Protein AF-A0ABD1F1E8-F1 (afdb_monomer_lite)

Secondary structure (DSSP, 8-state):
--GGGGGGS-TT-------------PPPP------SS--TTTGGG-------TT---------HHHHHHHHHHH-HHHHHHH-SSPP-HHHHHHHHHHTT--HHHHHHS-HHHHHHHHHHHHHHHHTPPPTT--PPPPHHHHHSPPGGGT-TTTTSPPPP-----TTS--HHHHHHTT------HIIIIIIHHHHHHHHTTTT----------TTTTTGGG--

Organism: Hypothenemus hampei (NCBI:txid57062)

Sequence (223 aa):
MSLEERLKFGPYLTIYNKDYIPKKIKSQVKYTIEQEFKDPLDESSKTFLEIDKNALIKPPIEMCDNYLEKTKIAKPKIGEMYFKEPVDHIIIKGEQLLNGKSTYQVDYCNIEADIRRKLLESEKKIYRLPDGWEIPLTTQKYDYRPPLVFSEHAMDKPSPIKCPDNLQQNEKMNEILQVKTGNSEYNHVIGKLGEFIVNEKMHGNIVRPDCGCWQHRKLNNET

Structure (mmCIF, N/CA/C/O backbone):
data_AF-A0ABD1F1E8-F1
#
_entry.id   AF-A0ABD1F1E8-F1
#
loop_
_atom_site.group_PDB
_atom_site.id
_atom_site.type_symbol
_atom_site.label_atom_id
_atom_site.label_alt_id
_atom_site.label_comp_id
_atom_site.label_asym_id
_atom_site.label_entity_id
_atom_site.label_seq_id
_atom_site.pdbx_PDB_ins_code
_atom_site.Cartn_x
_atom_site.Cartn_y
_atom_site.Cartn_z
_atom_site.occupancy
_atom_site.B_iso_or_equiv
_atom_site.auth_seq_id
_atom_site.auth_comp_id
_atom_site.auth_asym_id
_atom_site.auth_atom_id
_atom_site.pdbx_PDB_model_num
ATOM 1 N N . MET A 1 1 ? 30.009 18.405 -15.728 1.00 49.69 1 MET A N 1
ATOM 2 C CA . MET A 1 1 ? 30.899 17.743 -16.698 1.00 49.69 1 MET A CA 1
ATOM 3 C C . MET A 1 1 ? 31.209 18.713 -17.810 1.00 49.69 1 MET A C 1
ATOM 5 O O . MET A 1 1 ? 30.294 19.118 -18.529 1.00 49.69 1 MET A O 1
ATOM 9 N N . SER A 1 2 ? 32.463 19.135 -17.873 1.00 49.66 2 SER A N 1
ATOM 10 C CA . SER A 1 2 ? 32.991 20.013 -18.914 1.00 49.66 2 SER A CA 1
ATOM 11 C C . SER A 1 2 ? 33.044 19.271 -20.258 1.00 49.66 2 SER A C 1
ATOM 13 O O . SER A 1 2 ? 33.007 18.041 -20.313 1.00 49.66 2 SER A O 1
ATOM 15 N N . LEU A 1 3 ? 33.086 20.017 -21.367 1.00 55.53 3 LEU A N 1
ATOM 16 C CA . LEU A 1 3 ? 33.138 19.461 -22.731 1.00 55.53 3 LEU A CA 1
ATOM 17 C C . LEU A 1 3 ? 34.344 18.529 -22.955 1.00 55.53 3 LEU A C 1
ATOM 19 O O . LEU A 1 3 ? 34.264 17.597 -23.750 1.00 55.53 3 LEU A O 1
ATOM 23 N N . GLU A 1 4 ? 35.422 18.742 -22.205 1.00 60.38 4 GLU A N 1
ATOM 24 C CA . GLU A 1 4 ? 36.691 18.019 -22.318 1.00 60.38 4 GLU A CA 1
ATOM 25 C C . GLU A 1 4 ? 36.624 16.586 -21.766 1.00 60.38 4 GLU A C 1
ATOM 27 O O . GLU A 1 4 ? 37.297 15.689 -22.273 1.00 60.38 4 GLU A O 1
ATOM 32 N N . GLU A 1 5 ? 35.757 16.319 -20.785 1.00 58.16 5 GLU A N 1
ATOM 33 C CA . GLU A 1 5 ? 35.604 14.982 -20.187 1.00 58.16 5 GLU A CA 1
ATOM 34 C C . GLU A 1 5 ? 34.878 13.997 -21.119 1.00 58.16 5 GLU A C 1
ATOM 36 O O . GLU A 1 5 ? 35.030 12.781 -20.990 1.00 58.16 5 GLU A O 1
ATOM 41 N N . ARG A 1 6 ? 34.121 14.504 -22.101 1.00 53.44 6 ARG A N 1
ATOM 42 C CA . ARG A 1 6 ? 33.315 13.686 -23.025 1.00 53.44 6 ARG A CA 1
ATOM 43 C C . ARG A 1 6 ? 34.128 13.047 -24.154 1.00 53.44 6 ARG A C 1
ATOM 45 O O . ARG A 1 6 ? 33.676 12.064 -24.728 1.00 53.44 6 ARG A O 1
ATOM 52 N N . LEU A 1 7 ? 35.323 13.560 -24.450 1.00 54.12 7 LEU A N 1
ATOM 53 C CA . LEU A 1 7 ? 36.180 13.084 -25.546 1.00 54.12 7 LEU A CA 1
ATOM 54 C C . LEU A 1 7 ? 36.990 11.819 -25.206 1.00 54.12 7 LEU A C 1
ATOM 56 O O . LEU A 1 7 ? 37.563 11.204 -26.101 1.00 54.12 7 LEU A O 1
ATOM 60 N N . LYS A 1 8 ? 37.035 11.399 -23.933 1.00 57.91 8 LYS A N 1
ATOM 61 C CA . LYS A 1 8 ? 37.795 10.209 -23.499 1.00 57.91 8 LYS A CA 1
ATOM 62 C C . LYS A 1 8 ? 37.054 8.878 -23.680 1.00 57.91 8 LYS A C 1
ATOM 64 O O . LYS A 1 8 ? 37.683 7.827 -23.596 1.00 57.91 8 LYS A O 1
ATOM 69 N N . PHE A 1 9 ? 35.751 8.894 -23.957 1.00 51.28 9 PHE A N 1
ATOM 70 C CA . PHE A 1 9 ? 34.962 7.686 -24.207 1.00 51.28 9 PHE A CA 1
ATOM 71 C C . PHE A 1 9 ? 34.760 7.480 -25.714 1.00 51.28 9 PHE A C 1
ATOM 73 O O . PHE A 1 9 ? 33.844 8.053 -26.278 1.00 51.28 9 PHE A O 1
ATOM 80 N N . GLY A 1 10 ? 35.624 6.662 -26.330 1.00 48.31 10 GLY A N 1
ATOM 81 C CA . GLY A 1 10 ? 35.439 5.929 -27.598 1.00 48.31 10 GLY A CA 1
ATOM 82 C C . GLY A 1 10 ? 34.846 6.670 -28.822 1.00 48.31 10 GLY A C 1
ATOM 83 O O . GLY A 1 10 ? 33.684 7.063 -28.788 1.00 48.31 10 GLY A O 1
ATOM 84 N N . PRO A 1 11 ? 35.530 6.717 -29.986 1.00 56.31 11 PRO A N 1
ATOM 85 C CA . PRO A 1 11 ? 35.060 7.428 -31.192 1.00 56.31 11 PRO A CA 1
ATOM 86 C C . PRO A 1 11 ? 33.767 6.881 -31.842 1.00 56.31 11 PRO A C 1
ATOM 88 O O . PRO A 1 11 ? 33.331 7.406 -32.861 1.00 56.31 11 PRO A O 1
ATOM 91 N N . TYR A 1 12 ? 33.138 5.852 -31.264 1.00 51.69 12 TYR A N 1
ATOM 92 C CA . TYR A 1 12 ? 31.951 5.181 -31.809 1.00 51.69 12 TYR A CA 1
ATOM 93 C C . TYR A 1 12 ? 30.746 5.174 -30.860 1.00 51.69 12 TYR A C 1
ATOM 95 O O . TYR A 1 12 ? 29.717 4.584 -31.187 1.00 51.69 12 TYR A O 1
ATOM 103 N N . LEU A 1 13 ? 30.839 5.801 -29.681 1.00 47.53 13 LEU A N 1
ATOM 104 C CA . LEU A 1 13 ? 29.706 5.859 -28.761 1.00 47.53 13 LEU A CA 1
ATOM 105 C C . LEU A 1 13 ? 28.838 7.079 -29.099 1.00 47.53 13 LEU A C 1
ATOM 107 O O . LEU A 1 13 ? 29.093 8.192 -28.644 1.00 47.53 13 LEU A O 1
ATOM 111 N N . THR A 1 14 ? 27.793 6.886 -29.904 1.00 57.75 14 THR A N 1
ATOM 112 C CA . THR A 1 14 ? 26.755 7.907 -30.098 1.00 57.75 14 THR A CA 1
ATOM 113 C C . THR A 1 14 ? 25.993 8.089 -28.786 1.00 57.75 14 THR A C 1
ATOM 115 O O . THR A 1 14 ? 25.042 7.364 -28.488 1.00 57.75 14 THR A O 1
ATOM 118 N N . ILE A 1 15 ? 26.431 9.038 -27.961 1.00 52.25 15 ILE A N 1
ATOM 119 C CA . ILE A 1 15 ? 25.710 9.440 -26.756 1.00 52.25 15 ILE A CA 1
ATOM 120 C C . ILE A 1 15 ? 24.564 10.339 -27.213 1.00 52.25 15 ILE A C 1
ATOM 122 O O . ILE A 1 15 ? 24.737 11.540 -27.407 1.00 52.25 15 ILE A O 1
ATOM 126 N N . TYR A 1 16 ? 23.384 9.756 -27.406 1.00 55.84 16 TYR A N 1
ATOM 127 C CA . TYR A 1 16 ? 22.169 10.549 -27.524 1.00 55.84 16 TYR A CA 1
ATOM 128 C C . TYR A 1 16 ? 21.960 11.268 -26.190 1.00 55.84 16 TYR A C 1
ATOM 130 O O . TYR A 1 16 ? 21.821 10.622 -25.144 1.00 55.84 16 TYR A O 1
ATOM 138 N N . ASN A 1 17 ? 21.940 12.603 -26.207 1.00 59.81 17 ASN A N 1
ATOM 139 C CA . ASN A 1 17 ? 21.361 13.339 -25.094 1.00 59.81 17 ASN A CA 1
ATOM 140 C C . ASN A 1 17 ? 19.954 12.771 -24.888 1.00 59.81 17 ASN A C 1
ATOM 142 O O . ASN A 1 17 ? 19.218 12.539 -25.849 1.00 59.81 17 ASN A O 1
ATOM 146 N N . LYS A 1 18 ? 19.588 12.471 -23.640 1.00 54.84 18 LYS A N 1
ATOM 147 C CA . LYS A 1 18 ? 18.214 12.089 -23.310 1.00 54.84 18 LYS A CA 1
ATOM 148 C C . LYS A 1 18 ? 17.339 13.339 -23.452 1.00 54.84 18 LYS A C 1
ATOM 150 O O . LYS A 1 18 ? 16.895 13.897 -22.459 1.00 54.84 18 LYS A O 1
ATOM 155 N N . ASP A 1 19 ? 17.096 13.767 -24.688 1.00 55.97 19 ASP A N 1
ATOM 156 C CA . ASP A 1 19 ? 16.211 14.883 -25.047 1.00 55.97 19 ASP A CA 1
ATOM 157 C C . ASP A 1 19 ? 14.742 14.537 -24.754 1.00 55.97 19 ASP A C 1
ATOM 159 O O . ASP A 1 19 ? 13.839 15.370 -24.834 1.00 55.97 19 ASP A O 1
ATOM 163 N N . TYR A 1 20 ? 14.489 13.281 -24.381 1.00 57.78 20 TYR A N 1
ATOM 164 C CA . TYR A 1 20 ? 13.194 12.816 -23.939 1.00 57.78 20 TYR A CA 1
ATOM 165 C C . TYR A 1 20 ? 12.892 13.299 -22.516 1.00 57.78 20 TYR A C 1
ATOM 167 O O . TYR A 1 20 ? 13.201 12.643 -21.520 1.00 57.78 20 TYR A O 1
ATOM 175 N N . ILE A 1 21 ? 12.227 14.447 -22.432 1.00 69.12 21 ILE A N 1
ATOM 176 C CA . ILE A 1 21 ? 11.516 14.873 -21.229 1.00 69.12 21 ILE A CA 1
ATOM 177 C C . ILE A 1 21 ? 10.235 14.028 -21.155 1.00 69.12 21 ILE A C 1
ATOM 179 O O . ILE A 1 21 ? 9.381 14.165 -22.038 1.00 69.12 21 ILE A O 1
ATOM 183 N N . PRO A 1 22 ? 10.058 13.157 -20.143 1.00 64.94 22 PRO A N 1
ATOM 184 C CA . PRO A 1 22 ? 8.843 12.367 -20.014 1.00 64.94 22 PRO A CA 1
ATOM 185 C C . PRO A 1 22 ? 7.648 13.312 -19.869 1.00 64.94 22 PRO A C 1
ATOM 187 O O . PRO A 1 22 ? 7.478 14.003 -18.860 1.00 64.94 22 PRO A O 1
ATOM 190 N N . LYS A 1 23 ? 6.818 13.369 -20.912 1.00 69.56 23 LYS A N 1
ATOM 191 C CA . LYS A 1 23 ? 5.600 14.174 -20.914 1.00 69.56 23 LYS A CA 1
ATOM 192 C C . LYS A 1 23 ? 4.637 13.546 -19.912 1.00 69.56 23 LYS A C 1
ATOM 194 O O . LYS A 1 23 ? 4.157 12.436 -20.127 1.00 69.56 23 LYS A O 1
ATOM 199 N N . LYS A 1 24 ? 4.348 14.251 -18.815 1.00 66.62 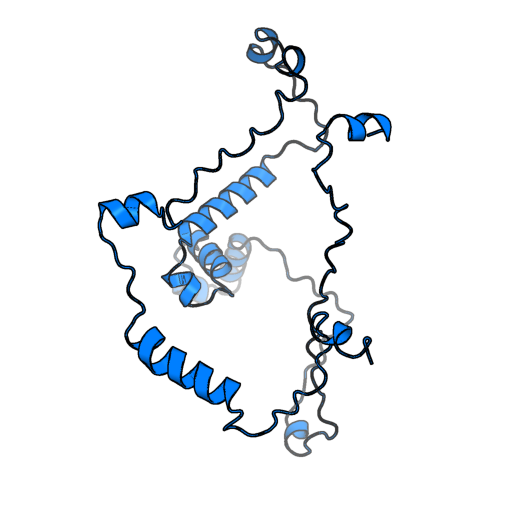24 LYS A N 1
ATOM 200 C CA . LYS A 1 24 ? 3.277 13.861 -17.891 1.00 66.62 24 LYS A CA 1
ATOM 201 C C . LYS A 1 24 ? 1.963 13.871 -18.671 1.00 66.62 24 LYS A C 1
ATOM 203 O O . LYS A 1 24 ? 1.443 14.938 -18.996 1.00 66.62 24 LYS A O 1
ATOM 208 N N . ILE A 1 25 ? 1.455 12.689 -19.003 1.00 67.44 25 ILE A N 1
ATOM 209 C CA . ILE A 1 25 ? 0.123 12.536 -19.579 1.00 67.44 25 ILE A CA 1
ATOM 210 C C . ILE A 1 25 ? -0.847 12.922 -18.462 1.00 67.44 25 ILE A C 1
ATOM 212 O O . ILE A 1 25 ? -0.914 12.248 -17.436 1.00 67.44 25 ILE A O 1
ATOM 216 N N . LYS A 1 26 ? -1.538 14.056 -18.611 1.00 70.12 26 LYS A N 1
ATOM 217 C CA . LYS A 1 26 ? -2.633 14.410 -17.702 1.00 70.12 26 LYS A CA 1
ATOM 218 C C . LYS A 1 26 ? -3.691 13.319 -17.854 1.00 70.12 26 LYS A C 1
ATOM 220 O O . LYS A 1 26 ? -4.049 13.001 -18.989 1.00 70.12 26 LYS A O 1
ATOM 225 N N . SER A 1 27 ? -4.155 12.726 -16.752 1.00 62.97 27 SER A N 1
ATOM 226 C CA . SER A 1 27 ? -5.267 11.775 -16.831 1.00 62.97 27 SER A CA 1
ATOM 227 C C . SER A 1 27 ? -6.424 12.462 -17.543 1.00 62.97 27 SER A C 1
ATOM 229 O O . SER A 1 27 ? -6.713 13.623 -17.240 1.00 62.97 27 SER A O 1
ATOM 231 N N . GLN A 1 28 ? -7.060 11.773 -18.488 1.00 65.88 28 GLN A N 1
ATOM 232 C CA . GLN A 1 28 ? -8.257 12.297 -19.130 1.00 65.88 28 GLN A CA 1
ATOM 233 C C . GLN A 1 28 ? -9.247 12.687 -18.031 1.00 65.88 28 GLN A C 1
ATOM 235 O O . GLN A 1 28 ? -9.588 11.872 -17.170 1.00 65.88 28 GLN A O 1
ATOM 240 N N . VAL A 1 29 ? -9.636 13.961 -18.014 1.00 63.16 29 VAL A N 1
ATOM 241 C CA . VAL A 1 29 ? -10.727 14.421 -17.162 1.00 63.16 29 VAL A CA 1
ATOM 242 C C . VAL A 1 29 ? -11.944 13.631 -17.624 1.00 63.16 29 VAL A C 1
ATOM 244 O O . VAL A 1 29 ? -12.246 13.621 -18.816 1.00 63.16 29 VAL A O 1
ATOM 247 N N . LYS A 1 30 ? -12.589 12.893 -16.716 1.00 64.00 30 LYS A N 1
ATOM 248 C CA . LYS A 1 30 ? -13.851 12.226 -17.035 1.00 64.00 30 LYS A CA 1
ATOM 249 C C . LYS A 1 30 ? -14.847 13.327 -17.379 1.00 64.00 30 LYS A C 1
ATOM 251 O O . LYS A 1 30 ? -15.299 14.038 -16.488 1.00 64.00 30 LYS A O 1
ATOM 256 N N . TYR A 1 31 ? -15.133 13.501 -18.662 1.00 60.53 31 TYR A N 1
ATOM 257 C CA . TYR A 1 31 ? -16.209 14.372 -19.101 1.00 60.53 31 TYR A CA 1
ATOM 258 C C . TYR A 1 31 ? -17.519 13.654 -18.782 1.00 60.53 31 TYR A C 1
ATOM 260 O O . TYR A 1 31 ? -17.919 12.731 -19.487 1.00 60.53 31 TYR A O 1
ATOM 268 N N . THR A 1 32 ? -18.157 14.026 -17.678 1.00 64.31 32 THR A N 1
ATOM 269 C CA . THR A 1 32 ? -19.583 13.765 -17.486 1.00 64.31 32 THR A CA 1
ATOM 270 C C . THR A 1 32 ? -20.327 14.654 -18.469 1.00 64.31 32 THR A C 1
ATOM 272 O O . THR A 1 32 ? -20.325 15.873 -18.322 1.00 64.31 32 THR A O 1
ATOM 275 N N . ILE A 1 33 ? -20.894 14.050 -19.511 1.00 68.25 33 ILE A N 1
ATOM 276 C CA . ILE A 1 33 ? -21.827 14.737 -20.402 1.00 68.25 33 ILE A CA 1
ATOM 277 C C . ILE A 1 33 ? -23.101 14.941 -19.585 1.00 68.25 33 ILE A C 1
ATOM 279 O O . ILE A 1 33 ? -23.767 13.970 -19.228 1.00 68.25 33 ILE A O 1
ATOM 283 N N . GLU A 1 34 ? -23.391 16.187 -19.228 1.00 70.62 34 GLU A N 1
ATOM 284 C CA . GLU A 1 34 ? -24.687 16.542 -18.658 1.00 70.62 34 GLU A CA 1
ATOM 285 C C . GLU A 1 34 ? -25.735 16.466 -19.773 1.00 70.62 34 GLU A C 1
ATOM 287 O O . GLU A 1 34 ? -25.497 16.900 -20.900 1.00 70.62 34 GLU A O 1
ATOM 292 N N . GLN A 1 35 ? -26.876 15.848 -19.482 1.00 75.31 35 GLN A N 1
ATOM 293 C CA . GLN A 1 35 ? -27.968 15.717 -20.438 1.00 75.31 35 GLN A CA 1
ATOM 294 C C . GLN A 1 35 ? -28.549 17.112 -20.725 1.00 75.31 35 GLN A C 1
ATOM 296 O O . GLN A 1 35 ? -28.921 17.818 -19.792 1.00 75.31 35 GLN A O 1
ATOM 301 N N . GLU A 1 36 ? -28.623 17.510 -22.002 1.00 79.38 36 GLU A N 1
ATOM 302 C CA . GLU A 1 36 ? -29.101 18.847 -22.416 1.00 79.38 36 GLU A CA 1
ATOM 303 C C . GLU A 1 36 ? -30.528 19.144 -21.934 1.00 79.38 36 GLU A C 1
ATOM 305 O O . GLU A 1 36 ? -30.887 20.294 -21.683 1.00 79.38 36 GLU A O 1
ATOM 310 N N . PHE A 1 37 ? -31.332 18.090 -21.783 1.00 76.19 37 PHE A N 1
ATOM 311 C CA . PHE A 1 37 ? -32.713 18.171 -21.346 1.00 76.19 37 PHE A CA 1
ATOM 312 C C . PHE A 1 37 ? -32.897 17.372 -20.070 1.00 76.19 37 PHE A C 1
ATOM 314 O O . PHE A 1 37 ? -32.532 16.200 -19.967 1.00 76.19 37 PHE A O 1
ATOM 321 N N . LYS A 1 38 ? -33.504 18.041 -19.106 1.00 72.19 38 LYS A N 1
ATOM 322 C CA . LYS A 1 38 ? -33.928 17.471 -17.844 1.00 72.19 38 LYS A CA 1
ATOM 323 C C . LYS A 1 38 ? -35.161 16.599 -18.070 1.00 72.19 38 LYS A C 1
ATOM 325 O O . LYS A 1 38 ? -36.117 17.052 -18.697 1.00 72.19 38 LYS A O 1
ATOM 330 N N . ASP A 1 39 ? -35.126 15.358 -17.596 1.00 75.94 39 ASP A N 1
ATOM 331 C CA . ASP A 1 39 ? -36.253 14.436 -17.742 1.00 75.94 39 ASP A CA 1
ATOM 332 C C . ASP A 1 39 ? -37.438 14.915 -16.873 1.00 75.94 39 ASP A C 1
ATOM 334 O O . ASP A 1 39 ? -37.323 14.931 -15.641 1.00 75.94 39 ASP A O 1
ATOM 338 N N . PRO A 1 40 ? -38.575 15.317 -17.477 1.00 72.81 40 PRO A N 1
ATOM 339 C CA . PRO A 1 40 ? -39.702 15.893 -16.745 1.00 72.81 40 PRO A CA 1
ATOM 340 C C . PRO A 1 40 ? -40.363 14.909 -15.770 1.00 72.81 40 PRO A C 1
ATOM 342 O O . PRO A 1 40 ? -41.069 15.343 -14.860 1.00 72.81 40 PRO A O 1
ATOM 345 N N . LEU A 1 41 ? -40.149 13.599 -15.932 1.00 73.75 41 LEU A N 1
ATOM 346 C CA . LEU A 1 41 ? -40.671 12.583 -15.016 1.00 73.75 41 LEU A CA 1
ATOM 347 C C . LEU A 1 41 ? -39.748 12.388 -13.807 1.00 73.75 41 LEU A C 1
ATOM 349 O O . LEU A 1 41 ? -40.220 12.334 -12.672 1.00 73.75 41 LEU A O 1
ATOM 353 N N . ASP A 1 42 ? -38.440 12.338 -14.047 1.00 70.19 42 ASP A N 1
ATOM 354 C CA . ASP A 1 42 ? -37.423 12.000 -13.045 1.00 70.19 42 ASP A CA 1
ATOM 355 C C . ASP A 1 42 ? -37.114 13.176 -12.094 1.00 70.19 42 ASP A C 1
ATOM 357 O O . ASP A 1 42 ? -36.840 12.988 -10.905 1.00 70.19 42 ASP A O 1
ATOM 361 N N . GLU A 1 43 ? -37.212 14.420 -12.577 1.00 65.25 43 GLU A N 1
ATOM 362 C CA . GLU A 1 43 ? -36.931 15.611 -11.764 1.00 65.25 43 GLU A CA 1
ATOM 363 C C . GLU A 1 43 ? -37.948 15.848 -10.647 1.00 65.25 43 GLU A C 1
ATOM 365 O O . GLU A 1 43 ? -37.567 16.282 -9.560 1.00 65.25 43 GLU A O 1
ATOM 370 N N . SER A 1 44 ? -39.225 15.527 -10.875 1.00 67.25 44 SER A N 1
ATOM 371 C CA . SER A 1 44 ? -40.282 15.749 -9.875 1.00 67.25 44 SER A CA 1
ATOM 372 C C . SER A 1 44 ? -40.094 14.905 -8.606 1.00 67.25 44 SER A C 1
ATOM 374 O O . SER A 1 44 ? -40.529 15.302 -7.525 1.00 67.25 44 SER A O 1
ATOM 376 N N . SER A 1 45 ? -39.393 13.772 -8.721 1.00 68.38 45 SER A N 1
ATOM 377 C CA . SER A 1 45 ? -39.049 12.883 -7.607 1.00 68.38 45 SER A CA 1
ATOM 378 C C . SER A 1 45 ? -37.689 13.162 -6.963 1.00 68.38 45 SER A C 1
ATOM 380 O O . SER A 1 45 ? -37.389 12.611 -5.902 1.00 68.38 45 SER A O 1
ATOM 382 N N . LYS A 1 46 ? -36.847 14.005 -7.569 1.00 66.56 46 LYS A N 1
ATOM 383 C CA . LYS A 1 46 ? -35.479 14.267 -7.104 1.00 66.56 46 LYS A CA 1
ATOM 384 C C . LYS A 1 46 ? -35.418 15.511 -6.225 1.00 66.56 46 LYS A C 1
ATOM 386 O O . LYS A 1 46 ? -34.885 16.548 -6.606 1.00 66.56 46 LYS A O 1
ATOM 391 N N . THR A 1 47 ? -35.913 15.402 -4.997 1.00 73.31 47 THR A N 1
ATOM 392 C CA . THR A 1 47 ? -35.591 16.380 -3.951 1.00 73.31 47 THR A CA 1
ATOM 393 C C . THR A 1 47 ? -34.205 16.075 -3.391 1.00 73.31 47 THR A C 1
ATOM 395 O O . THR A 1 47 ? -34.051 15.201 -2.536 1.00 73.31 47 THR A O 1
ATOM 398 N N . PHE A 1 48 ? -33.179 16.768 -3.882 1.00 69.19 48 PHE A N 1
ATOM 399 C CA . PHE A 1 48 ? -31.851 16.702 -3.278 1.00 69.19 48 PHE A CA 1
ATOM 400 C C . PHE A 1 48 ? -31.801 17.605 -2.046 1.00 69.19 48 PHE A C 1
ATOM 402 O O . PHE A 1 48 ? -32.227 18.756 -2.091 1.00 69.19 48 PHE A O 1
ATOM 409 N N . LEU A 1 49 ? -31.260 17.090 -0.943 1.00 72.94 49 LEU A N 1
ATOM 410 C CA . LEU A 1 49 ? -30.880 17.931 0.186 1.00 72.94 49 LEU A CA 1
ATOM 411 C C . LEU A 1 49 ? -29.679 18.777 -0.251 1.00 72.94 49 LEU A C 1
ATOM 413 O O . LEU A 1 49 ? -28.620 18.232 -0.571 1.00 72.94 49 LEU A O 1
ATOM 417 N N . GLU A 1 50 ? -29.842 20.097 -0.290 1.00 68.06 50 GLU A N 1
ATOM 418 C CA . GLU A 1 50 ? -28.737 21.018 -0.540 1.00 68.06 50 GLU A CA 1
ATOM 419 C C . GLU A 1 50 ? -27.799 20.994 0.670 1.00 68.06 50 GLU A C 1
ATOM 421 O O . GLU A 1 50 ? -28.080 21.564 1.722 1.00 68.06 50 GLU A O 1
ATOM 426 N N . ILE A 1 51 ? -26.688 20.269 0.544 1.00 64.94 51 ILE A N 1
ATOM 427 C CA . ILE A 1 51 ? -25.629 20.300 1.551 1.00 64.94 51 ILE A CA 1
ATOM 428 C C . ILE A 1 51 ? -24.934 21.653 1.414 1.00 64.94 51 ILE A C 1
ATOM 430 O O . ILE A 1 51 ? -24.436 21.987 0.335 1.00 64.94 51 ILE A O 1
ATOM 434 N N . ASP A 1 52 ? -24.893 22.416 2.504 1.00 72.06 52 ASP A N 1
ATOM 435 C CA . ASP A 1 52 ? -24.221 23.711 2.567 1.00 72.06 52 ASP A CA 1
ATOM 436 C C . ASP A 1 52 ? -22.759 23.570 2.118 1.00 72.06 52 ASP A C 1
ATOM 438 O O . ASP A 1 52 ? -21.900 23.081 2.853 1.00 72.06 52 ASP A O 1
ATOM 442 N N . LYS A 1 53 ? -22.450 24.007 0.891 1.00 64.38 53 LYS A N 1
ATOM 443 C CA . LYS A 1 53 ? -21.104 23.890 0.290 1.00 64.38 53 LYS A CA 1
ATOM 444 C C . LYS A 1 53 ? -20.039 24.661 1.080 1.00 64.38 53 LYS A C 1
ATOM 446 O O . LYS A 1 53 ? -18.850 24.382 0.952 1.00 64.38 53 LYS A O 1
ATOM 451 N N . ASN A 1 54 ? -20.480 25.620 1.893 1.00 64.38 54 ASN A N 1
ATOM 452 C CA . ASN A 1 54 ? -19.640 26.465 2.737 1.00 64.38 54 ASN A CA 1
ATOM 453 C C . ASN A 1 54 ? -19.414 25.877 4.136 1.00 64.38 54 ASN A C 1
ATOM 455 O O . ASN A 1 54 ? -18.507 26.319 4.845 1.00 64.38 54 ASN A O 1
ATOM 459 N N . ALA A 1 55 ? -20.205 24.882 4.547 1.00 66.50 55 ALA A N 1
ATOM 460 C CA . ALA A 1 55 ? -19.945 24.156 5.774 1.00 66.50 55 ALA A CA 1
ATOM 461 C C . ALA A 1 55 ? -18.758 23.227 5.514 1.00 66.50 55 ALA A C 1
ATOM 463 O O . ALA A 1 55 ? -18.882 22.165 4.907 1.00 66.50 55 ALA A O 1
ATOM 464 N N . LEU A 1 56 ? -17.576 23.638 5.972 1.00 63.53 56 LEU A N 1
ATOM 465 C CA . LEU A 1 56 ? -16.396 22.785 6.006 1.00 63.53 56 LEU A CA 1
ATOM 466 C C . LEU A 1 56 ? -16.623 21.711 7.084 1.00 63.53 56 LEU A C 1
ATOM 468 O O . LEU A 1 56 ? -16.083 21.786 8.188 1.00 63.53 56 LEU A O 1
ATOM 472 N N . ILE A 1 57 ? -17.486 20.737 6.791 1.00 65.25 57 ILE A N 1
ATOM 473 C CA . ILE A 1 57 ? -17.755 19.594 7.657 1.00 65.25 57 ILE A CA 1
ATOM 474 C C . ILE A 1 57 ? -16.495 18.738 7.608 1.00 65.25 57 ILE A C 1
ATOM 476 O O . ILE A 1 57 ? -16.317 17.883 6.742 1.00 65.25 57 ILE A O 1
ATOM 480 N N . LYS A 1 58 ? -15.561 19.024 8.514 1.00 62.22 58 LYS A N 1
ATOM 481 C CA . LYS A 1 58 ? -14.413 18.153 8.726 1.00 62.22 58 LYS A CA 1
ATOM 482 C C . LYS A 1 58 ? -14.970 16.847 9.288 1.00 62.22 58 LYS A C 1
ATOM 484 O O . LYS A 1 58 ? -15.660 16.904 10.310 1.00 62.22 58 LYS A O 1
ATOM 489 N N . PRO A 1 59 ? -14.713 15.690 8.653 1.00 63.78 59 PRO A N 1
ATOM 490 C CA . PRO A 1 59 ? -15.071 14.430 9.276 1.00 63.78 59 PRO A CA 1
ATOM 491 C C . PRO A 1 59 ? -14.376 14.374 10.643 1.00 63.78 59 PRO A C 1
ATOM 493 O O . PRO A 1 59 ? -13.204 14.762 10.737 1.00 63.78 59 PRO A O 1
ATOM 496 N N . PRO A 1 60 ? -15.076 13.964 11.711 1.00 66.88 60 PRO A N 1
ATOM 497 C CA . PRO A 1 60 ? -14.461 13.848 13.021 1.00 66.88 60 PRO A CA 1
ATOM 498 C C . PRO A 1 60 ? -13.329 12.820 12.927 1.00 66.88 60 PRO A C 1
ATOM 500 O O . PRO A 1 60 ? -13.561 11.643 12.660 1.00 66.88 60 PRO A O 1
ATOM 503 N N . ILE A 1 61 ? -12.088 13.280 13.098 1.00 72.00 61 ILE A N 1
ATOM 504 C CA . ILE A 1 61 ? -10.916 12.406 13.181 1.00 72.00 61 ILE A CA 1
ATOM 505 C C . ILE A 1 61 ? -10.884 11.887 14.617 1.00 72.00 61 ILE A C 1
ATOM 507 O O . ILE A 1 61 ? -10.212 12.443 15.482 1.00 72.00 61 ILE A O 1
ATOM 511 N N . GLU A 1 62 ? -11.690 10.868 14.891 1.00 77.12 62 GLU A N 1
ATOM 512 C CA . GLU A 1 62 ? -11.713 10.190 16.182 1.00 77.12 62 GLU A CA 1
ATOM 513 C C . GLU A 1 62 ? -11.051 8.817 16.073 1.00 77.12 62 GLU A C 1
ATOM 515 O O . GLU A 1 62 ? -11.150 8.131 15.054 1.00 77.12 62 GLU A O 1
ATOM 520 N N . MET A 1 63 ? -10.364 8.412 17.141 1.00 78.06 63 MET A N 1
ATOM 521 C CA . MET A 1 63 ? -9.866 7.044 17.267 1.00 78.06 63 MET A CA 1
ATOM 522 C C . MET A 1 63 ? -11.054 6.081 17.374 1.00 78.06 63 MET A C 1
ATOM 524 O O . MET A 1 63 ? -12.031 6.374 18.065 1.00 78.06 63 MET A O 1
ATOM 528 N N . CYS A 1 64 ? -10.952 4.933 16.699 1.00 81.00 64 CYS A N 1
ATOM 529 C CA . CYS A 1 64 ? -12.032 3.947 16.586 1.00 81.00 64 CYS A CA 1
ATOM 530 C C . CYS A 1 64 ? -12.585 3.513 17.954 1.00 81.00 64 CYS A C 1
ATOM 532 O O . CYS A 1 64 ? -13.799 3.443 18.131 1.00 81.00 64 CYS A O 1
ATOM 534 N N . ASP A 1 65 ? -11.706 3.284 18.930 1.00 86.75 65 ASP A N 1
ATOM 535 C CA . ASP A 1 65 ? -12.098 2.810 20.263 1.00 86.75 65 ASP A CA 1
ATOM 536 C C . ASP A 1 65 ? -12.890 3.860 21.034 1.00 86.75 65 ASP A C 1
ATOM 538 O O . ASP A 1 65 ? -13.964 3.577 21.559 1.00 86.75 65 ASP A O 1
ATOM 542 N N . ASN A 1 66 ? -12.420 5.107 21.002 1.00 88.62 66 ASN A N 1
ATOM 543 C CA . ASN A 1 66 ? -13.095 6.227 21.652 1.00 88.62 66 ASN A CA 1
ATOM 544 C C . ASN A 1 66 ? -14.497 6.438 21.069 1.00 88.62 66 ASN A C 1
ATOM 546 O O . ASN A 1 66 ? -15.445 6.742 21.795 1.00 88.62 66 ASN A O 1
ATOM 550 N N . TYR A 1 67 ? -14.640 6.277 19.752 1.00 87.25 67 TYR A N 1
ATOM 551 C CA . TYR A 1 67 ? -15.941 6.343 19.101 1.00 87.25 67 TYR A CA 1
ATOM 552 C C . TYR A 1 67 ? -16.847 5.197 19.564 1.00 87.25 67 TYR A C 1
ATOM 554 O O . TYR A 1 67 ? -18.004 5.419 19.923 1.00 87.25 67 TYR A O 1
ATOM 562 N N . LEU A 1 68 ? -16.318 3.976 19.627 1.00 88.62 68 LEU A N 1
ATOM 563 C CA . LEU A 1 68 ? -17.072 2.806 20.058 1.00 88.62 68 LEU A CA 1
ATOM 564 C C . LEU A 1 68 ? -17.556 2.936 21.508 1.00 88.62 68 LEU A C 1
ATOM 566 O O . LEU A 1 68 ? -18.726 2.670 21.785 1.00 88.62 68 LEU A O 1
ATOM 570 N N . GLU A 1 69 ? -16.724 3.430 22.419 1.00 90.31 69 GLU A N 1
ATOM 571 C CA . GLU A 1 69 ? -17.127 3.719 23.799 1.00 90.31 69 GLU A CA 1
ATOM 572 C C . GLU A 1 69 ? -18.256 4.754 23.867 1.00 90.31 69 GLU A C 1
ATOM 574 O O . GLU A 1 69 ? -19.280 4.512 24.513 1.00 90.31 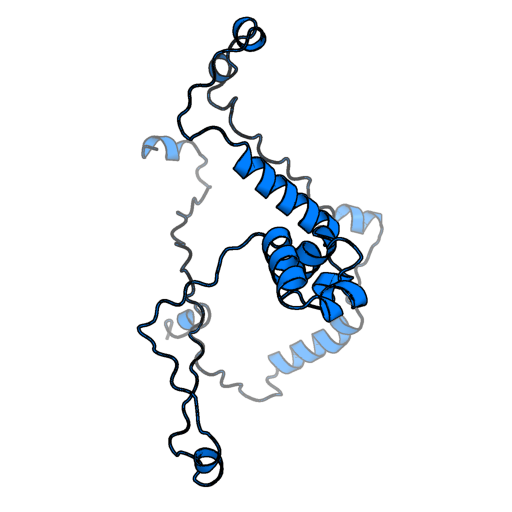69 GLU A O 1
ATOM 579 N N . LYS A 1 70 ? -18.143 5.864 23.125 1.00 91.06 70 LYS A N 1
ATOM 580 C CA . LYS A 1 70 ? -19.223 6.861 23.023 1.00 91.06 70 LYS A CA 1
ATOM 581 C C . LYS A 1 70 ? -20.518 6.243 22.501 1.00 91.06 70 LYS A C 1
ATOM 583 O O . LYS A 1 70 ? -21.593 6.539 23.020 1.00 91.06 70 LYS A O 1
ATOM 588 N N . THR A 1 71 ? -20.440 5.369 21.496 1.00 88.62 71 THR A N 1
ATOM 589 C CA . THR A 1 71 ? -21.633 4.707 20.945 1.00 88.62 71 THR A CA 1
ATOM 590 C C . THR A 1 71 ? -22.263 3.712 21.916 1.00 88.62 71 THR A C 1
ATOM 592 O O . THR A 1 71 ? -23.490 3.657 21.983 1.00 88.62 71 THR A O 1
ATOM 595 N N . LYS A 1 72 ? -21.466 2.989 22.716 1.00 90.88 72 LYS A N 1
ATOM 596 C CA . LYS A 1 72 ? -21.967 2.119 23.794 1.00 90.88 72 LYS A CA 1
ATOM 597 C C . LYS A 1 72 ? -22.758 2.918 24.822 1.00 90.88 72 LYS A C 1
ATOM 599 O O . LYS A 1 72 ? -23.851 2.504 25.197 1.00 90.88 72 LYS A O 1
ATOM 604 N N . ILE A 1 73 ? -22.240 4.081 25.217 1.00 93.00 73 ILE A N 1
ATOM 605 C CA . ILE A 1 73 ? -22.910 4.985 26.160 1.00 93.00 73 ILE A CA 1
ATOM 606 C C . ILE A 1 73 ? -24.202 5.543 25.548 1.00 93.00 73 ILE A C 1
ATOM 608 O O . ILE A 1 73 ? -25.245 5.544 26.196 1.00 93.00 73 ILE A O 1
ATOM 612 N N . ALA A 1 74 ? -24.161 5.977 24.285 1.00 94.50 74 ALA A N 1
ATOM 613 C CA . ALA A 1 74 ? -25.321 6.550 23.605 1.00 94.50 74 ALA A CA 1
ATOM 614 C C . ALA A 1 74 ? -26.423 5.517 23.305 1.00 94.50 74 ALA A C 1
ATOM 616 O O . ALA A 1 74 ? -27.606 5.860 23.283 1.00 94.50 74 ALA A O 1
ATOM 617 N N . LYS A 1 75 ? -26.053 4.260 23.030 1.00 92.81 75 LYS A N 1
ATOM 618 C CA . LYS A 1 75 ? -26.969 3.178 22.637 1.00 92.81 75 LYS A CA 1
ATOM 619 C C . LYS A 1 75 ? -26.615 1.863 23.351 1.00 92.81 75 LYS A C 1
ATOM 621 O O . LYS A 1 75 ? -26.079 0.946 22.719 1.00 92.81 75 LYS A O 1
ATOM 626 N N . PRO A 1 76 ? -26.998 1.709 24.632 1.00 91.88 76 PRO A N 1
ATOM 627 C CA . PRO A 1 76 ? -26.564 0.580 25.460 1.00 91.88 76 PRO A CA 1
ATOM 628 C C . PRO A 1 76 ? -27.041 -0.781 24.937 1.00 91.88 76 PRO A C 1
ATOM 630 O O . PRO A 1 76 ? -26.256 -1.722 24.880 1.00 91.88 76 PRO A O 1
ATOM 633 N N . LYS A 1 77 ? -28.284 -0.878 24.440 1.00 92.75 77 LYS A N 1
ATOM 634 C CA . LYS A 1 77 ? -28.831 -2.136 23.887 1.00 92.75 77 LYS A CA 1
ATOM 635 C C . LYS A 1 77 ? -28.022 -2.670 22.699 1.00 92.75 77 LYS A C 1
ATOM 637 O O . LYS A 1 77 ? -27.807 -3.870 22.579 1.00 92.75 77 LYS A O 1
ATOM 642 N N . ILE A 1 78 ? -27.570 -1.773 21.820 1.00 87.81 78 ILE A N 1
ATOM 643 C CA . ILE A 1 78 ? -26.754 -2.134 20.650 1.00 87.81 78 ILE A CA 1
ATOM 644 C C . ILE A 1 78 ? -25.343 -2.517 21.110 1.00 87.81 78 ILE A C 1
ATOM 646 O O . ILE A 1 78 ? -24.791 -3.502 20.623 1.00 87.81 78 ILE A O 1
ATOM 650 N N . GLY A 1 79 ? -24.809 -1.782 22.092 1.00 87.62 79 GLY A N 1
ATOM 651 C CA . GLY A 1 79 ? -23.573 -2.106 22.805 1.00 87.62 79 GLY A CA 1
ATOM 652 C C . GLY A 1 79 ? -23.527 -3.548 23.294 1.00 87.62 79 GLY A C 1
ATOM 653 O O . GLY A 1 79 ? -22.593 -4.281 22.979 1.00 87.62 79 GLY A O 1
ATOM 654 N N . GLU A 1 80 ? -24.561 -3.966 24.018 1.00 89.19 80 GLU A N 1
ATOM 655 C CA . GLU A 1 80 ? -24.658 -5.311 24.589 1.00 89.19 80 GLU A CA 1
ATOM 656 C C . GLU A 1 80 ? -24.898 -6.408 23.549 1.00 89.19 80 GLU A C 1
ATOM 658 O O . GLU A 1 80 ? -24.475 -7.548 23.750 1.00 89.19 80 GLU A O 1
ATOM 663 N N . MET A 1 81 ? -25.590 -6.102 22.453 1.00 88.69 81 MET A N 1
ATOM 664 C CA . MET A 1 81 ? -25.875 -7.089 21.412 1.00 88.69 81 MET A CA 1
ATOM 665 C C . MET A 1 81 ? -24.677 -7.341 20.497 1.00 88.69 81 MET A C 1
ATOM 667 O O . MET A 1 81 ? -24.385 -8.497 20.206 1.00 88.69 81 MET A O 1
ATOM 671 N N . TYR A 1 82 ? -23.996 -6.283 20.048 1.00 86.06 82 TYR A N 1
ATOM 672 C CA . TYR A 1 82 ? -23.030 -6.370 18.946 1.00 86.06 82 TYR A CA 1
ATOM 673 C C . TYR A 1 82 ? -21.599 -5.970 19.315 1.00 86.06 82 TYR A C 1
ATOM 675 O O . TYR A 1 82 ? -20.673 -6.362 18.618 1.00 86.06 82 TYR A O 1
ATOM 683 N N . PHE A 1 83 ? -21.389 -5.213 20.396 1.00 87.19 83 PHE A N 1
ATOM 684 C CA . PHE A 1 83 ? -20.074 -4.648 20.739 1.00 87.19 83 PHE A CA 1
ATOM 685 C C . PHE A 1 83 ? -19.489 -5.230 22.035 1.00 87.19 83 PHE A C 1
ATOM 687 O O . PHE A 1 83 ? -18.762 -4.546 22.763 1.00 87.19 83 PHE A O 1
ATOM 694 N N . LYS A 1 84 ? -19.819 -6.488 22.350 1.00 84.50 84 LYS A N 1
ATOM 695 C CA . LYS A 1 84 ? -19.239 -7.216 23.492 1.00 84.50 84 LYS A CA 1
ATOM 696 C C . LYS A 1 84 ? -17.762 -7.533 23.285 1.00 84.50 84 LYS A C 1
ATOM 698 O O . LYS A 1 8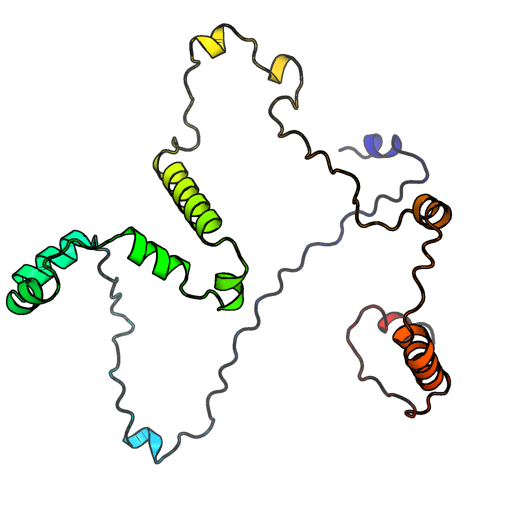4 ? -16.981 -7.396 24.220 1.00 84.50 84 LYS A O 1
ATOM 703 N N . GLU A 1 85 ? -17.395 -7.924 22.072 1.00 85.62 85 GLU A N 1
ATOM 704 C CA . GLU A 1 85 ? -16.008 -8.191 21.701 1.00 85.62 85 GLU A CA 1
ATOM 705 C C . GLU A 1 85 ? -15.297 -6.888 21.301 1.00 85.62 85 GLU A C 1
ATOM 707 O O . GLU A 1 85 ? -15.938 -5.971 20.769 1.00 85.62 85 GLU A O 1
ATOM 712 N N . PRO A 1 86 ? -13.989 -6.759 21.593 1.00 81.75 86 PRO A N 1
ATOM 713 C CA . PRO A 1 86 ? -13.204 -5.626 21.130 1.00 81.75 86 PRO A CA 1
ATOM 714 C C . PRO A 1 86 ? -13.076 -5.656 19.606 1.00 81.75 86 PRO A C 1
ATOM 716 O O . PRO A 1 86 ? -13.092 -6.712 18.976 1.00 81.75 86 PRO A O 1
ATOM 719 N N . VAL A 1 87 ? -12.932 -4.476 19.012 1.00 83.12 87 VAL A N 1
ATOM 720 C CA . VAL A 1 87 ? -12.780 -4.352 17.565 1.00 83.12 87 VAL A CA 1
ATOM 721 C C . VAL A 1 87 ? -11.398 -4.831 17.143 1.00 83.12 87 VAL A C 1
ATOM 723 O O . VAL A 1 87 ? -10.382 -4.338 17.629 1.00 83.12 87 VAL A O 1
ATOM 726 N N . ASP A 1 88 ? -11.356 -5.750 16.182 1.00 83.38 88 ASP A N 1
ATOM 727 C CA . ASP A 1 88 ? -10.096 -6.164 15.582 1.00 83.38 88 ASP A CA 1
ATOM 728 C C . ASP A 1 88 ? -9.616 -5.120 14.560 1.00 83.38 88 ASP A C 1
ATOM 730 O O . ASP A 1 88 ? -10.069 -5.043 13.412 1.00 83.38 88 ASP A O 1
ATOM 734 N N . HIS A 1 89 ? -8.660 -4.295 14.985 1.00 79.00 89 HIS A N 1
ATOM 735 C CA . HIS A 1 89 ? -8.051 -3.274 14.137 1.00 79.00 89 HIS A CA 1
ATOM 736 C C . HIS A 1 89 ? -7.321 -3.849 12.918 1.00 79.00 89 HIS A C 1
ATOM 738 O O . HIS A 1 89 ? -7.118 -3.121 11.941 1.00 79.00 89 HIS A O 1
ATOM 744 N N . ILE A 1 90 ? -6.892 -5.113 12.966 1.00 76.50 90 ILE A N 1
ATOM 745 C CA . ILE A 1 90 ? -6.173 -5.762 11.868 1.00 76.50 90 ILE A CA 1
ATOM 746 C C . ILE A 1 90 ? -7.139 -6.015 10.717 1.00 76.50 90 ILE A C 1
ATOM 748 O O . ILE A 1 90 ? -6.811 -5.688 9.577 1.00 76.50 90 ILE A O 1
ATOM 752 N N . ILE A 1 91 ? -8.342 -6.509 11.016 1.00 79.25 91 ILE A N 1
ATOM 753 C CA . ILE A 1 91 ? -9.386 -6.762 10.016 1.00 79.25 91 ILE A CA 1
ATOM 754 C C . ILE A 1 91 ? -9.806 -5.450 9.349 1.00 79.25 91 ILE A C 1
ATOM 756 O O . ILE A 1 91 ? -9.790 -5.362 8.124 1.00 79.25 91 ILE A O 1
ATOM 760 N N . ILE A 1 92 ? -10.066 -4.395 10.131 1.00 80.19 92 ILE A N 1
ATOM 761 C CA . ILE A 1 92 ? -10.474 -3.084 9.593 1.00 80.19 92 ILE A CA 1
ATOM 762 C C . ILE A 1 92 ? -9.396 -2.488 8.685 1.00 80.19 92 ILE A C 1
ATOM 764 O O . ILE A 1 92 ? -9.685 -2.023 7.580 1.00 80.19 92 ILE A O 1
ATOM 768 N N . LYS A 1 93 ? -8.133 -2.496 9.125 1.00 74.75 93 LYS A N 1
ATOM 769 C CA . LYS A 1 93 ? -7.018 -2.018 8.294 1.00 74.75 93 LYS A CA 1
ATOM 770 C C . LYS A 1 93 ? -6.826 -2.901 7.061 1.00 74.75 93 LYS A C 1
ATOM 772 O O . LYS A 1 93 ? -6.497 -2.383 5.996 1.00 74.75 93 LYS A O 1
ATOM 777 N N . GLY A 1 94 ? -7.044 -4.208 7.196 1.00 74.62 94 GLY A N 1
ATOM 778 C CA . GLY A 1 94 ? -7.014 -5.178 6.107 1.00 74.62 94 GLY A CA 1
ATOM 779 C C . GLY A 1 94 ? -8.050 -4.864 5.033 1.00 74.62 94 GLY A C 1
ATOM 780 O O . GLY A 1 94 ? -7.686 -4.715 3.869 1.00 74.62 94 GLY A O 1
ATOM 781 N N . GLU A 1 95 ? -9.311 -4.663 5.413 1.00 79.81 95 GLU A N 1
ATOM 782 C CA . GLU A 1 95 ? -10.381 -4.272 4.491 1.00 79.81 95 GLU A CA 1
ATOM 783 C C . GLU A 1 95 ? -10.100 -2.933 3.814 1.00 79.81 95 GLU A C 1
ATOM 785 O O . GLU A 1 95 ? -10.240 -2.822 2.599 1.00 79.81 95 GLU A O 1
ATOM 790 N N . GLN A 1 96 ? -9.624 -1.926 4.551 1.00 78.94 96 GLN A N 1
ATOM 791 C CA . GLN A 1 96 ? -9.229 -0.641 3.960 1.00 78.94 96 GLN A CA 1
ATOM 792 C C . GLN A 1 96 ? -8.120 -0.794 2.910 1.00 78.94 96 GLN A C 1
ATOM 794 O O . GLN A 1 96 ? -8.118 -0.091 1.903 1.00 78.94 96 GLN A O 1
ATOM 799 N N . LEU A 1 97 ? -7.183 -1.717 3.133 1.00 74.94 97 LEU A N 1
ATOM 800 C CA . LEU A 1 97 ? -6.092 -2.031 2.208 1.00 74.94 97 LEU A CA 1
ATOM 801 C C . LEU A 1 97 ? -6.538 -2.854 0.993 1.00 74.94 97 LEU A C 1
ATOM 803 O O . LEU A 1 97 ? -5.876 -2.805 -0.049 1.00 74.94 97 LEU A O 1
ATOM 807 N N . LEU A 1 98 ? -7.616 -3.624 1.135 1.00 78.56 98 LEU A N 1
ATOM 808 C CA . LEU A 1 98 ? -8.258 -4.386 0.064 1.00 78.56 98 LEU A CA 1
ATOM 809 C C . LEU A 1 98 ? -9.232 -3.526 -0.748 1.00 78.56 98 LEU A C 1
ATOM 811 O O . LEU A 1 98 ? -9.460 -3.806 -1.923 1.00 78.56 98 LEU A O 1
ATOM 815 N N . ASN A 1 99 ? -9.772 -2.463 -0.154 1.00 80.06 99 ASN A N 1
ATOM 816 C CA . ASN A 1 99 ? -10.730 -1.582 -0.800 1.00 80.06 99 ASN A CA 1
ATOM 817 C C . ASN A 1 99 ? -10.110 -0.916 -2.044 1.00 80.06 99 ASN A C 1
ATOM 819 O O . ASN A 1 99 ? -9.072 -0.256 -1.972 1.00 80.06 99 ASN A O 1
ATOM 823 N N . GLY A 1 100 ? -10.732 -1.123 -3.206 1.00 77.00 100 GLY A N 1
ATOM 824 C CA . GLY A 1 100 ? -10.226 -0.669 -4.506 1.00 77.00 100 GLY A CA 1
ATO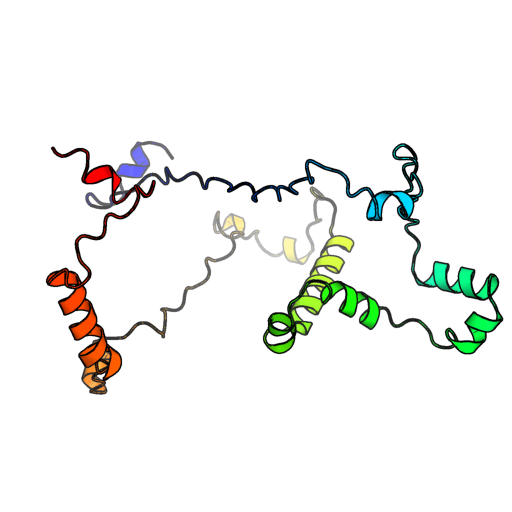M 825 C C . GLY A 1 100 ? -9.266 -1.633 -5.218 1.00 77.00 100 GLY A C 1
ATOM 826 O O . GLY A 1 100 ? -8.817 -1.313 -6.320 1.00 77.00 100 GLY A O 1
ATOM 827 N N . LYS A 1 101 ? -8.964 -2.808 -4.646 1.00 81.62 101 LYS A N 1
ATOM 828 C CA . LYS A 1 101 ? -8.254 -3.886 -5.353 1.00 81.62 101 LYS A CA 1
ATOM 829 C C . LYS A 1 101 ? -9.232 -4.745 -6.153 1.00 81.62 101 LYS A C 1
ATOM 831 O O . LYS A 1 101 ? -10.365 -4.969 -5.736 1.00 81.62 101 LYS A O 1
ATOM 836 N N . SER A 1 102 ? -8.794 -5.231 -7.314 1.00 84.94 102 SER A N 1
ATOM 837 C CA . SER A 1 102 ? -9.582 -6.196 -8.089 1.00 84.94 102 SER A CA 1
ATOM 838 C C . SER A 1 102 ? -9.494 -7.593 -7.474 1.00 84.94 102 SER A C 1
ATOM 840 O O . SER A 1 102 ? -8.490 -7.924 -6.847 1.00 84.94 102 SER A O 1
ATOM 842 N N . THR A 1 103 ? -10.496 -8.441 -7.715 1.00 85.12 103 THR A N 1
ATOM 843 C CA . THR A 1 103 ? -10.465 -9.873 -7.351 1.00 85.12 103 THR A CA 1
ATOM 844 C C . THR A 1 103 ? -9.179 -10.544 -7.822 1.00 85.12 103 THR A C 1
ATOM 846 O O . THR A 1 103 ? -8.491 -11.176 -7.036 1.00 85.12 103 THR A O 1
ATOM 849 N N . TYR A 1 104 ? -8.753 -10.266 -9.057 1.00 84.19 104 TYR A N 1
ATOM 850 C CA . TYR A 1 104 ? -7.479 -10.764 -9.576 1.00 84.19 104 TYR A CA 1
ATOM 851 C C . TYR A 1 104 ? -6.263 -10.337 -8.730 1.00 84.19 104 TYR A C 1
ATOM 853 O O . TYR A 1 104 ? -5.364 -11.129 -8.472 1.00 84.19 104 TYR A O 1
ATOM 861 N N . GLN A 1 105 ? -6.203 -9.083 -8.276 1.00 78.81 105 GLN A N 1
ATOM 862 C CA . GLN A 1 105 ? -5.110 -8.637 -7.406 1.00 78.81 105 GLN A CA 1
ATOM 863 C C . GLN A 1 105 ? -5.165 -9.289 -6.028 1.00 78.81 105 GLN A C 1
ATOM 865 O O . GLN A 1 105 ? -4.124 -9.455 -5.400 1.00 78.81 105 GLN A O 1
ATOM 870 N N . VAL A 1 106 ? -6.359 -9.619 -5.545 1.00 80.88 106 VAL A N 1
ATOM 871 C CA . VAL A 1 106 ? -6.523 -10.296 -4.263 1.00 80.88 106 VAL A CA 1
ATOM 872 C C . VAL A 1 106 ? -6.058 -11.749 -4.371 1.00 80.88 106 VAL A C 1
ATOM 874 O O . VAL A 1 106 ? -5.244 -12.196 -3.570 1.00 80.88 106 VAL A O 1
ATOM 877 N N . ASP A 1 107 ? -6.491 -12.446 -5.416 1.00 83.00 107 ASP A N 1
ATOM 878 C CA . ASP A 1 107 ? -6.264 -13.883 -5.568 1.00 83.00 107 ASP A CA 1
ATOM 879 C C . ASP A 1 107 ? -4.831 -14.216 -6.009 1.00 83.00 107 ASP A C 1
ATOM 881 O O . ASP A 1 107 ? -4.282 -15.247 -5.623 1.00 83.00 107 ASP A O 1
ATOM 885 N N . TYR A 1 108 ? -4.203 -13.345 -6.808 1.00 80.56 108 TYR A N 1
ATOM 886 C CA . TYR A 1 108 ? -2.916 -13.643 -7.447 1.00 80.56 108 TYR A CA 1
ATOM 887 C C . TYR A 1 108 ? -1.733 -12.811 -6.936 1.00 80.56 108 TYR A C 1
ATOM 889 O O . TYR A 1 108 ? -0.588 -13.125 -7.266 1.00 80.56 108 TYR A O 1
ATOM 897 N N . CYS A 1 109 ? -1.943 -11.746 -6.152 1.00 78.44 109 CYS A N 1
ATOM 898 C CA . CYS A 1 109 ? -0.834 -10.999 -5.543 1.00 78.44 109 CYS A CA 1
ATOM 899 C C . CYS A 1 109 ? -0.684 -11.344 -4.058 1.00 78.44 109 CYS A C 1
ATOM 901 O O . CYS A 1 109 ? -1.663 -11.502 -3.343 1.00 78.44 109 CYS A O 1
ATOM 903 N N . ASN A 1 110 ? 0.555 -11.368 -3.555 1.00 79.56 110 ASN A N 1
ATOM 904 C CA . ASN A 1 110 ? 0.836 -11.551 -2.125 1.00 79.56 110 ASN A CA 1
ATOM 905 C C . ASN A 1 110 ? 0.438 -10.306 -1.310 1.00 79.56 110 ASN A C 1
ATOM 907 O O . ASN A 1 110 ? 1.281 -9.480 -0.946 1.00 79.56 110 ASN A O 1
ATOM 911 N N . ILE A 1 111 ? -0.857 -10.168 -1.022 1.00 76.62 111 ILE A N 1
ATOM 912 C CA . ILE A 1 111 ? -1.427 -9.027 -0.298 1.00 76.62 111 ILE A CA 1
ATOM 913 C C . ILE A 1 111 ? -0.845 -8.937 1.107 1.00 76.62 111 ILE A C 1
ATOM 915 O O . ILE A 1 111 ? -0.479 -7.848 1.530 1.00 76.62 111 ILE A O 1
ATOM 919 N N . GLU A 1 112 ? -0.692 -10.058 1.815 1.00 75.81 112 GLU A N 1
ATOM 920 C CA . GLU A 1 112 ? -0.130 -10.056 3.171 1.00 75.81 112 GLU A CA 1
ATOM 921 C C . GLU A 1 112 ? 1.261 -9.425 3.223 1.00 75.81 112 GLU A C 1
ATOM 923 O O . GLU A 1 112 ? 1.563 -8.637 4.120 1.00 75.81 112 GLU A O 1
ATOM 928 N N . ALA A 1 113 ? 2.113 -9.738 2.244 1.00 80.50 113 ALA A N 1
ATOM 929 C CA . ALA A 1 113 ? 3.449 -9.165 2.161 1.00 80.50 113 ALA A CA 1
ATOM 930 C C . ALA A 1 113 ? 3.395 -7.653 1.891 1.00 80.50 113 ALA A C 1
ATOM 932 O O . ALA A 1 113 ? 4.197 -6.898 2.442 1.00 80.50 113 ALA A O 1
ATOM 933 N N . ASP A 1 114 ? 2.438 -7.207 1.077 1.00 78.19 114 ASP A N 1
ATOM 934 C CA . ASP A 1 114 ? 2.201 -5.793 0.781 1.00 78.19 114 ASP A CA 1
ATOM 935 C C . ASP A 1 114 ? 1.664 -5.039 2.014 1.00 78.19 114 ASP A C 1
ATOM 937 O O . ASP A 1 114 ? 2.126 -3.942 2.328 1.00 78.19 114 ASP A O 1
ATOM 941 N N . ILE A 1 115 ? 0.759 -5.659 2.779 1.00 76.62 115 ILE A N 1
ATOM 942 C CA . ILE A 1 115 ? 0.228 -5.133 4.044 1.00 76.62 115 ILE A CA 1
ATOM 943 C C . ILE A 1 115 ? 1.351 -5.002 5.074 1.00 76.62 115 ILE A C 1
ATOM 945 O O . ILE A 1 115 ? 1.556 -3.915 5.615 1.00 76.62 115 ILE A O 1
ATOM 949 N N . ARG A 1 116 ? 2.131 -6.068 5.305 1.00 80.69 116 ARG A N 1
ATOM 950 C CA . ARG A 1 116 ? 3.273 -6.045 6.235 1.00 80.69 116 ARG A CA 1
ATOM 951 C C . ARG A 1 116 ? 4.285 -4.970 5.846 1.00 80.69 116 ARG A C 1
ATOM 953 O O . ARG A 1 116 ? 4.756 -4.239 6.711 1.00 80.69 116 ARG A O 1
ATOM 960 N N . ARG A 1 117 ? 4.583 -4.817 4.551 1.00 81.88 117 ARG A N 1
ATOM 961 C CA . ARG A 1 117 ? 5.499 -3.779 4.055 1.00 81.88 117 ARG A CA 1
ATOM 962 C C . ARG A 1 117 ? 4.980 -2.371 4.353 1.00 81.88 117 ARG A C 1
ATOM 964 O O . ARG A 1 117 ? 5.740 -1.551 4.859 1.00 81.88 117 ARG A O 1
ATOM 971 N N . LYS A 1 118 ? 3.696 -2.106 4.092 1.00 79.62 118 LYS A N 1
ATOM 972 C CA . LYS A 1 118 ? 3.062 -0.803 4.353 1.00 79.62 118 LYS A CA 1
ATOM 973 C C . LYS A 1 118 ? 2.991 -0.473 5.841 1.00 79.62 118 LYS A C 1
ATOM 975 O O . LYS A 1 118 ? 3.265 0.666 6.212 1.00 79.62 118 LYS A O 1
ATOM 980 N N . LEU A 1 119 ? 2.677 -1.454 6.689 1.00 78.06 119 LEU A N 1
ATOM 981 C CA . LEU A 1 119 ? 2.704 -1.284 8.144 1.00 78.06 119 LEU A CA 1
ATOM 982 C C . LEU A 1 119 ? 4.112 -0.904 8.618 1.00 78.06 119 LEU A C 1
ATOM 984 O O . LEU A 1 119 ? 4.283 0.127 9.264 1.00 78.06 119 LEU A O 1
ATOM 988 N N . LEU A 1 120 ? 5.130 -1.643 8.181 1.00 81.62 120 LEU A N 1
ATOM 989 C CA . LEU A 1 120 ? 6.525 -1.409 8.559 1.00 81.62 120 LEU A CA 1
ATOM 990 C C . LEU A 1 120 ? 7.049 -0.052 8.041 1.00 81.62 120 LEU A C 1
ATOM 992 O O . LEU A 1 120 ? 7.807 0.636 8.722 1.00 81.62 120 LEU A O 1
ATOM 996 N N . GLU A 1 121 ? 6.623 0.390 6.854 1.00 80.50 121 GLU A N 1
ATOM 997 C CA . GLU A 1 121 ? 6.897 1.746 6.354 1.00 80.50 121 GLU A CA 1
ATOM 998 C C . GLU A 1 121 ? 6.210 2.838 7.179 1.00 80.50 121 GLU A C 1
ATOM 1000 O O . GLU A 1 121 ? 6.799 3.898 7.396 1.00 80.50 121 GLU A O 1
ATOM 1005 N N . SER A 1 122 ? 4.978 2.603 7.634 1.00 77.62 122 SER A N 1
ATOM 1006 C CA . SER A 1 122 ? 4.262 3.555 8.486 1.00 77.62 122 SER A CA 1
ATOM 1007 C C . SER A 1 122 ? 4.924 3.693 9.858 1.00 77.62 122 SER A C 1
ATOM 1009 O O . SER A 1 122 ? 5.161 4.812 10.304 1.00 77.62 122 SER A O 1
ATOM 1011 N N . GLU A 1 123 ? 5.349 2.584 10.466 1.00 77.38 123 GLU A N 1
ATOM 1012 C CA . GLU A 1 123 ? 6.096 2.573 11.728 1.00 77.38 123 GLU A CA 1
ATOM 1013 C C . GLU A 1 123 ? 7.435 3.302 11.592 1.00 77.38 123 GLU A C 1
ATOM 1015 O O . GLU A 1 123 ? 7.764 4.162 12.407 1.00 77.38 123 GLU A O 1
ATOM 1020 N N . LYS A 1 124 ? 8.177 3.061 10.503 1.00 78.50 124 LYS A N 1
ATOM 1021 C CA . LYS A 1 124 ? 9.425 3.786 10.207 1.00 78.50 124 LYS A CA 1
ATOM 1022 C C . LYS A 1 124 ? 9.239 5.298 10.122 1.00 78.50 124 LYS A C 1
ATOM 1024 O O . LYS A 1 124 ? 10.169 6.028 10.447 1.00 78.50 124 LYS A O 1
ATOM 1029 N N . LYS A 1 125 ? 8.078 5.777 9.665 1.00 75.50 125 LYS A N 1
ATOM 1030 C CA . LYS A 1 125 ? 7.771 7.215 9.614 1.00 75.50 125 LYS A CA 1
ATOM 1031 C C . LYS A 1 125 ? 7.486 7.792 10.998 1.00 75.50 125 LYS A C 1
ATOM 1033 O O . LYS A 1 125 ? 7.832 8.943 11.229 1.00 75.50 125 LYS A O 1
ATOM 1038 N N . ILE A 1 126 ? 6.890 7.006 11.895 1.00 77.69 126 ILE A N 1
ATOM 1039 C CA . ILE A 1 126 ? 6.611 7.415 13.278 1.00 77.69 126 ILE A CA 1
ATOM 1040 C C . ILE A 1 126 ? 7.920 7.553 14.063 1.00 77.69 126 ILE A C 1
ATOM 1042 O O . ILE A 1 126 ? 8.122 8.547 14.752 1.00 77.69 126 ILE A O 1
ATOM 1046 N N . TYR A 1 127 ? 8.836 6.595 13.915 1.00 75.31 127 TYR A N 1
ATOM 1047 C CA . TYR A 1 127 ? 10.117 6.572 14.633 1.00 75.31 127 TYR A CA 1
ATOM 1048 C C . TYR A 1 127 ? 11.272 7.217 13.854 1.00 75.31 127 TYR A C 1
ATOM 1050 O O . TYR A 1 127 ? 12.432 6.833 14.017 1.00 75.31 127 TYR A O 1
ATOM 1058 N N . ARG A 1 128 ? 10.981 8.180 12.974 1.00 77.06 128 ARG A N 1
ATOM 1059 C CA . ARG A 1 128 ? 12.017 8.876 12.208 1.00 77.06 128 ARG A CA 1
ATOM 1060 C C . ARG A 1 128 ? 12.527 10.082 12.990 1.00 77.06 128 ARG A C 1
ATOM 1062 O O . ARG A 1 128 ? 11.733 10.892 13.462 1.00 77.06 128 ARG A O 1
ATOM 1069 N N . LEU A 1 129 ? 13.850 10.225 13.088 1.00 81.81 129 LEU A N 1
ATOM 1070 C CA . LEU A 1 129 ? 14.443 11.464 13.588 1.00 81.81 129 LEU A CA 1
ATOM 1071 C C . LEU A 1 129 ? 14.058 12.634 12.662 1.00 81.81 129 LEU A C 1
ATOM 1073 O O . LEU A 1 129 ? 13.909 12.419 11.454 1.00 81.81 129 LEU A O 1
ATOM 1077 N N . PRO A 1 130 ? 13.926 13.861 13.194 1.00 85.00 130 PRO A N 1
ATOM 1078 C CA . PRO A 1 130 ? 13.725 15.049 12.375 1.00 85.00 130 PRO A CA 1
ATOM 1079 C C . PRO A 1 130 ? 14.803 15.187 11.293 1.00 85.00 130 PRO A C 1
ATOM 1081 O O . PRO A 1 130 ? 15.972 14.856 11.514 1.00 85.00 130 PRO A O 1
ATOM 1084 N N . ASP A 1 131 ? 14.412 15.689 10.121 1.00 82.94 131 ASP A N 1
ATOM 1085 C CA . ASP A 1 131 ? 15.358 15.943 9.034 1.00 82.94 131 ASP A CA 1
ATOM 1086 C C . ASP A 1 131 ? 16.394 16.992 9.491 1.00 82.94 131 ASP A C 1
ATOM 1088 O O . ASP A 1 131 ? 16.035 18.067 9.968 1.00 82.94 131 ASP A O 1
ATOM 1092 N N . GLY A 1 132 ? 17.685 16.663 9.372 1.00 78.56 132 GLY A N 1
ATOM 1093 C CA . GLY A 1 132 ? 18.797 17.524 9.801 1.00 78.56 132 GLY A CA 1
ATOM 1094 C C . GLY A 1 132 ? 19.292 17.302 11.234 1.00 78.56 132 GLY A C 1
ATOM 1095 O O . GLY A 1 132 ? 20.212 17.993 11.660 1.00 78.56 132 GLY A O 1
ATOM 1096 N N . TRP A 1 133 ? 18.733 16.342 11.978 1.00 80.81 133 TRP A N 1
ATOM 1097 C CA . TRP A 1 133 ? 19.242 16.004 13.308 1.00 80.81 133 TRP A CA 1
ATOM 1098 C C . TRP A 1 133 ? 20.627 15.345 13.226 1.00 80.81 133 TRP A C 1
ATOM 1100 O O . TRP A 1 133 ? 20.796 14.307 12.579 1.00 80.81 133 TRP A O 1
ATOM 1110 N N . GLU A 1 134 ? 21.620 15.916 13.909 1.00 76.00 134 GLU A N 1
ATOM 1111 C CA . GLU A 1 134 ? 22.958 15.330 14.001 1.00 76.00 134 GLU A CA 1
ATOM 1112 C C . GLU A 1 134 ? 22.939 14.123 14.945 1.00 76.00 134 GLU A C 1
ATOM 1114 O O . GLU A 1 134 ? 22.703 14.238 16.148 1.00 76.00 134 GLU A 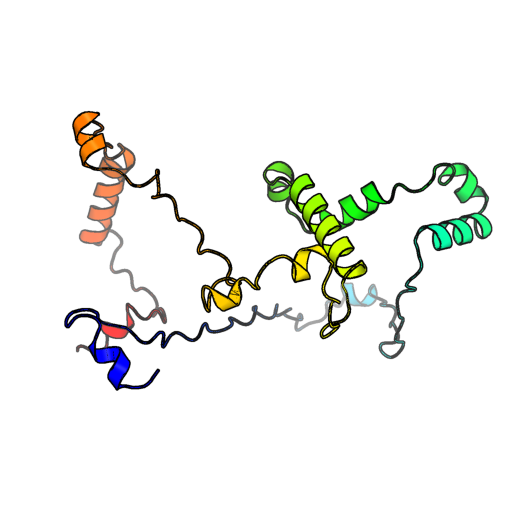O 1
ATOM 1119 N N . ILE A 1 135 ? 23.156 12.930 14.389 1.00 75.69 135 ILE A N 1
ATOM 1120 C CA . ILE A 1 135 ? 23.255 11.700 15.179 1.00 75.69 135 ILE A CA 1
ATOM 1121 C C . ILE A 1 135 ? 24.625 11.708 15.872 1.00 75.69 135 ILE A C 1
ATOM 1123 O O . ILE A 1 135 ? 25.640 11.671 15.162 1.00 75.69 135 ILE A O 1
ATOM 1127 N N . PRO A 1 136 ? 24.689 11.725 17.219 1.00 75.25 136 PRO A N 1
ATOM 1128 C CA . PRO A 1 136 ? 25.962 11.699 17.924 1.00 75.25 136 PRO A CA 1
ATOM 1129 C C . PRO A 1 136 ? 26.739 10.435 17.551 1.00 75.25 136 PRO A C 1
ATOM 1131 O O . PRO A 1 136 ? 26.162 9.364 17.336 1.00 75.25 136 PRO A O 1
ATOM 1134 N N . LEU A 1 137 ? 28.062 10.561 17.443 1.00 74.81 137 LEU A N 1
ATOM 1135 C CA . LEU A 1 137 ? 28.920 9.423 17.138 1.00 74.81 137 LEU A CA 1
ATOM 1136 C C . LEU A 1 137 ? 28.798 8.403 18.276 1.00 74.81 137 LEU A C 1
ATOM 1138 O O . LEU A 1 137 ? 29.098 8.701 19.429 1.00 74.81 137 LEU A O 1
ATOM 1142 N N . THR A 1 138 ? 28.329 7.201 17.950 1.00 75.81 138 THR A N 1
ATOM 1143 C CA . THR A 1 138 ? 28.369 6.075 18.883 1.00 75.81 138 THR A CA 1
ATOM 1144 C C . THR A 1 138 ? 29.823 5.669 19.119 1.00 75.81 138 THR A C 1
ATOM 1146 O O . THR A 1 138 ? 30.684 5.923 18.277 1.00 75.81 138 THR A O 1
ATOM 1149 N N . THR A 1 139 ? 30.105 4.999 20.237 1.00 61.69 139 THR A N 1
ATOM 1150 C CA . THR A 1 139 ? 31.448 4.476 20.556 1.00 61.69 139 THR A CA 1
ATOM 1151 C C . THR A 1 139 ? 32.027 3.642 19.410 1.00 61.69 139 THR A C 1
ATOM 1153 O O . THR A 1 139 ? 33.143 3.895 18.975 1.00 61.69 139 THR A O 1
ATOM 1156 N N . GLN A 1 140 ? 31.218 2.768 18.798 1.00 59.56 140 GLN A N 1
ATOM 1157 C CA . GLN A 1 140 ? 31.621 2.022 17.598 1.00 59.56 140 GLN A CA 1
ATOM 1158 C C . GLN A 1 140 ? 32.041 2.933 16.432 1.00 59.56 140 GLN A C 1
ATOM 1160 O O . GLN A 1 140 ? 32.985 2.627 15.717 1.00 59.56 140 GLN A O 1
ATOM 1165 N N . LYS A 1 141 ? 31.371 4.069 16.216 1.00 64.31 141 LYS A N 1
ATOM 1166 C CA . LYS A 1 141 ? 31.673 4.981 15.102 1.00 64.31 141 LYS A CA 1
ATOM 1167 C C . LYS A 1 141 ? 32.943 5.813 15.337 1.00 64.31 141 LYS A C 1
ATOM 1169 O O . LYS A 1 141 ? 33.456 6.385 14.382 1.00 64.31 141 LYS A O 1
ATOM 1174 N N . TYR A 1 142 ? 33.429 5.886 16.577 1.00 69.25 142 TYR A N 1
ATOM 1175 C CA . TYR A 1 142 ? 34.723 6.484 16.917 1.00 69.25 142 TYR A CA 1
ATOM 1176 C C . TYR A 1 142 ? 35.885 5.526 16.615 1.00 69.25 142 TYR A C 1
ATOM 1178 O O . TYR A 1 142 ? 36.910 5.950 16.085 1.00 69.25 142 TYR A O 1
ATOM 1186 N N . ASP A 1 143 ? 35.694 4.234 16.888 1.00 76.19 143 ASP A N 1
ATOM 1187 C CA . ASP A 1 143 ? 36.729 3.207 16.714 1.00 76.19 143 ASP A CA 1
ATOM 1188 C C . ASP A 1 143 ? 37.007 2.877 15.237 1.00 76.19 143 ASP A C 1
ATOM 1190 O O . ASP A 1 143 ? 38.123 2.501 14.869 1.00 76.19 143 ASP A O 1
ATOM 1194 N N . TYR A 1 144 ? 36.007 3.040 14.364 1.00 78.19 144 TYR A N 1
ATOM 1195 C CA . TYR A 1 144 ? 36.140 2.785 12.930 1.00 78.19 144 TYR A CA 1
ATOM 1196 C C . TYR A 1 144 ? 36.273 4.081 12.125 1.00 78.19 144 TYR A C 1
ATOM 1198 O O . TYR A 1 144 ? 35.504 5.027 12.291 1.00 78.19 144 TYR A O 1
ATOM 1206 N N . ARG A 1 145 ? 37.220 4.108 11.174 1.00 79.31 145 ARG A N 1
ATOM 1207 C CA . ARG A 1 145 ? 37.345 5.235 10.237 1.00 79.31 145 ARG A CA 1
ATOM 1208 C C . ARG A 1 145 ? 36.075 5.381 9.393 1.00 79.31 145 ARG A C 1
ATOM 1210 O O . ARG A 1 145 ? 35.545 4.371 8.924 1.00 79.31 145 ARG A O 1
ATOM 1217 N N . PRO A 1 146 ? 35.621 6.620 9.125 1.00 81.19 146 PRO A N 1
ATOM 1218 C CA . PRO A 1 146 ? 34.463 6.833 8.279 1.00 81.19 146 PRO A CA 1
ATOM 1219 C C . PRO A 1 146 ? 34.725 6.278 6.868 1.00 81.19 146 PRO A C 1
ATOM 1221 O O . PRO A 1 146 ? 35.781 6.552 6.295 1.00 81.19 146 PRO A O 1
ATOM 1224 N N . PRO A 1 147 ? 33.775 5.532 6.276 1.00 80.00 147 PRO A N 1
ATOM 1225 C CA . PRO A 1 147 ? 33.968 4.860 4.989 1.00 80.00 147 PRO A CA 1
ATOM 1226 C C . PRO A 1 147 ? 34.258 5.833 3.831 1.00 80.00 147 PRO A C 1
ATOM 1228 O O . PRO A 1 147 ? 34.981 5.489 2.899 1.00 80.00 147 PRO A O 1
ATOM 1231 N N . LEU A 1 148 ? 33.789 7.081 3.944 1.00 82.31 148 LEU A N 1
ATOM 1232 C CA . LEU A 1 148 ? 34.079 8.180 3.011 1.00 82.31 148 LEU A CA 1
ATOM 1233 C C . LEU A 1 148 ? 35.574 8.519 2.890 1.00 82.31 148 LEU A C 1
ATOM 1235 O O . LEU A 1 148 ? 35.986 9.095 1.891 1.00 82.31 148 LEU A O 1
ATOM 1239 N N . VAL A 1 149 ? 36.396 8.156 3.881 1.00 84.81 149 VAL A N 1
ATOM 1240 C CA . VAL A 1 149 ? 37.858 8.344 3.828 1.00 84.81 149 VAL A CA 1
ATOM 1241 C C . VAL A 1 149 ? 38.506 7.389 2.825 1.00 84.81 149 VAL A C 1
ATOM 1243 O O . VAL A 1 149 ? 39.563 7.696 2.284 1.00 84.81 149 VAL A O 1
ATOM 1246 N N . PHE A 1 150 ? 37.895 6.228 2.577 1.00 84.44 150 PHE A N 1
ATOM 1247 C CA . PHE A 1 150 ? 38.445 5.209 1.684 1.00 84.44 150 PHE A CA 1
ATOM 1248 C C . PHE A 1 150 ? 37.942 5.354 0.248 1.00 84.44 150 PHE A C 1
ATOM 1250 O O . PHE A 1 150 ? 38.682 5.073 -0.690 1.00 84.44 150 PHE A O 1
ATOM 1257 N N . SER A 1 151 ? 36.696 5.792 0.066 1.00 86.00 151 SER A N 1
ATOM 1258 C CA . SER A 1 151 ? 36.137 6.061 -1.257 1.00 86.00 151 SER A CA 1
ATOM 1259 C C . SER A 1 151 ? 35.009 7.082 -1.183 1.00 86.00 151 SER A C 1
ATOM 1261 O O . SER A 1 151 ? 34.133 6.973 -0.325 1.00 86.00 151 SER A O 1
ATOM 1263 N N . GLU A 1 152 ? 34.977 8.013 -2.134 1.00 85.19 152 GLU A N 1
ATOM 1264 C CA . GLU A 1 152 ? 33.948 9.060 -2.229 1.00 85.19 152 GLU A CA 1
ATOM 1265 C C . GLU A 1 152 ? 32.527 8.478 -2.346 1.00 85.19 152 GLU A C 1
ATOM 1267 O O . GLU A 1 152 ? 31.579 9.021 -1.788 1.00 85.19 152 GLU A O 1
ATOM 1272 N N . HIS A 1 153 ? 32.402 7.306 -2.975 1.00 82.88 153 HIS A N 1
ATOM 1273 C CA . HIS A 1 153 ? 31.141 6.591 -3.194 1.00 82.88 153 HIS A CA 1
ATOM 1274 C C . HIS A 1 153 ? 30.840 5.511 -2.142 1.00 82.88 153 HIS A C 1
ATOM 1276 O O . HIS A 1 153 ? 29.977 4.664 -2.356 1.00 82.88 153 HIS A O 1
ATOM 1282 N N . ALA A 1 154 ? 31.534 5.492 -0.996 1.00 79.88 154 ALA A N 1
ATOM 1283 C CA . ALA A 1 154 ? 31.379 4.408 -0.016 1.00 79.88 154 ALA A CA 1
ATOM 1284 C C . ALA A 1 154 ? 29.967 4.316 0.591 1.00 79.88 154 ALA A C 1
ATOM 1286 O O . ALA A 1 154 ? 29.554 3.256 1.058 1.00 79.88 154 ALA A O 1
ATOM 1287 N N . MET A 1 155 ? 29.256 5.446 0.627 1.00 78.31 155 MET A N 1
ATOM 1288 C CA . MET A 1 155 ? 27.889 5.546 1.146 1.00 78.31 155 MET A CA 1
ATOM 1289 C C . MET A 1 155 ? 26.831 5.349 0.056 1.00 78.31 155 MET A C 1
ATOM 1291 O O . MET A 1 155 ? 25.643 5.240 0.372 1.00 78.31 155 MET A O 1
ATOM 1295 N N . ASP A 1 156 ? 27.242 5.300 -1.212 1.00 82.94 156 ASP A N 1
ATOM 1296 C CA . ASP A 1 156 ? 26.322 5.080 -2.315 1.00 82.94 156 ASP A CA 1
ATOM 1297 C C . ASP A 1 156 ? 25.852 3.628 -2.302 1.00 82.94 156 ASP A C 1
ATOM 1299 O O . ASP A 1 156 ? 26.613 2.682 -2.080 1.00 82.94 156 ASP A O 1
ATOM 1303 N N . LYS A 1 157 ? 24.553 3.435 -2.538 1.00 81.31 157 LYS A N 1
ATOM 1304 C CA . LYS A 1 157 ? 23.981 2.093 -2.611 1.00 81.31 157 LYS A CA 1
ATOM 1305 C C . LYS A 1 157 ? 24.670 1.331 -3.753 1.00 81.31 157 LYS A C 1
ATOM 1307 O O . LYS A 1 157 ? 24.640 1.828 -4.882 1.00 81.31 157 LYS A O 1
ATOM 1312 N N . PRO A 1 158 ? 25.213 0.121 -3.515 1.00 79.00 158 PRO A N 1
ATOM 1313 C CA . PRO A 1 158 ? 25.819 -0.660 -4.581 1.00 79.00 158 PRO A CA 1
ATOM 1314 C C . PRO A 1 158 ? 24.789 -0.885 -5.687 1.00 79.00 158 PRO A C 1
ATOM 1316 O O . PRO A 1 158 ? 23.623 -1.209 -5.422 1.00 79.00 158 PRO A O 1
ATOM 1319 N N . SER A 1 159 ? 25.214 -0.683 -6.934 1.00 78.50 159 SER A N 1
ATOM 1320 C CA . SER A 1 159 ? 24.361 -0.940 -8.087 1.00 78.50 159 SER A CA 1
ATOM 1321 C C . SER A 1 159 ? 23.883 -2.392 -8.028 1.00 78.50 159 SER A C 1
ATOM 1323 O O . SER A 1 159 ? 24.716 -3.283 -7.834 1.00 78.50 159 SER A O 1
ATOM 1325 N N . PRO A 1 160 ? 22.575 -2.659 -8.184 1.00 74.81 160 PRO A N 1
ATOM 1326 C CA . PRO A 1 160 ? 22.078 -4.024 -8.154 1.00 74.81 160 PRO A CA 1
ATOM 1327 C C . PRO A 1 160 ? 22.784 -4.827 -9.246 1.00 74.81 160 PRO A C 1
ATOM 1329 O O . PRO A 1 160 ? 22.756 -4.441 -10.418 1.00 74.81 160 PRO A O 1
ATOM 1332 N N . ILE A 1 161 ? 23.427 -5.927 -8.855 1.00 81.81 161 ILE A N 1
ATOM 1333 C CA . ILE A 1 161 ? 24.010 -6.879 -9.797 1.00 81.81 161 ILE A CA 1
ATOM 1334 C C . ILE A 1 161 ? 22.836 -7.453 -10.588 1.00 81.81 161 ILE A C 1
ATOM 1336 O O . ILE A 1 161 ? 22.026 -8.212 -10.057 1.00 81.81 161 ILE A O 1
ATOM 1340 N N . LYS A 1 162 ? 22.693 -7.031 -11.845 1.00 72.25 162 LYS A N 1
ATOM 1341 C CA . LYS A 1 162 ? 21.715 -7.627 -12.749 1.00 72.25 162 LYS A CA 1
ATOM 1342 C C . LYS A 1 162 ? 22.251 -8.996 -13.130 1.00 72.25 162 LYS A C 1
ATOM 1344 O O . LYS A 1 162 ? 23.212 -9.085 -13.891 1.00 72.25 162 LYS A O 1
ATOM 1349 N N . CYS A 1 163 ? 21.656 -10.049 -12.579 1.00 69.81 163 CYS A N 1
ATOM 1350 C CA . CYS A 1 163 ? 21.867 -11.381 -13.119 1.00 69.81 163 CYS A CA 1
ATOM 1351 C C . CYS A 1 163 ? 21.457 -11.364 -14.603 1.00 69.81 163 CYS A C 1
ATOM 1353 O O . CYS A 1 163 ? 20.447 -10.730 -14.930 1.00 69.81 163 CYS A O 1
ATOM 1355 N N . PRO A 1 164 ? 22.240 -11.990 -15.497 1.00 71.19 164 PRO A N 1
ATOM 1356 C CA . PRO A 1 164 ? 21.845 -12.121 -16.891 1.00 71.19 164 PRO A CA 1
ATOM 1357 C C . PRO A 1 164 ? 20.474 -12.800 -16.975 1.00 71.19 164 PRO A C 1
ATOM 1359 O O . PRO A 1 164 ? 20.143 -13.663 -16.161 1.00 71.19 164 PRO A O 1
ATOM 1362 N N . ASP A 1 165 ? 19.660 -12.346 -17.921 1.00 67.25 165 ASP A N 1
ATOM 1363 C CA . ASP A 1 165 ? 18.295 -12.822 -18.101 1.00 67.25 165 ASP A CA 1
ATOM 1364 C C . ASP A 1 165 ? 18.304 -14.292 -18.547 1.00 67.25 165 ASP A C 1
ATOM 1366 O O . ASP A 1 165 ? 18.776 -14.620 -19.634 1.00 67.25 165 ASP A O 1
ATOM 1370 N N . ASN A 1 166 ? 17.787 -15.181 -17.697 1.00 65.50 166 ASN A N 1
ATOM 1371 C CA . ASN A 1 166 ? 17.716 -16.617 -17.979 1.00 65.50 166 ASN A CA 1
ATOM 1372 C C . ASN A 1 166 ? 16.621 -16.970 -19.004 1.00 65.50 166 ASN A C 1
ATOM 1374 O O . ASN A 1 166 ? 16.539 -18.125 -19.416 1.00 65.50 166 ASN A O 1
ATOM 1378 N N . LEU A 1 167 ? 15.761 -16.017 -19.394 1.00 60.66 167 LEU A N 1
ATOM 1379 C CA . LEU A 1 167 ? 14.714 -16.228 -20.401 1.00 60.66 167 LEU A CA 1
ATOM 1380 C C . LEU A 1 167 ? 15.154 -15.897 -21.831 1.00 60.66 167 LEU A C 1
ATOM 1382 O O . LEU A 1 167 ? 14.397 -16.151 -22.770 1.00 60.66 167 LEU A O 1
ATOM 1386 N N . GLN A 1 168 ? 16.353 -15.349 -22.032 1.00 64.69 168 GLN A N 1
ATOM 1387 C CA . GLN A 1 168 ? 16.863 -15.150 -23.384 1.00 64.69 168 GLN A CA 1
ATOM 1388 C C . GLN A 1 168 ? 17.237 -16.500 -24.000 1.00 64.69 168 GLN A C 1
ATOM 1390 O O . GLN A 1 168 ? 17.946 -17.304 -23.393 1.00 64.69 168 GLN A O 1
ATOM 1395 N N . GLN A 1 169 ? 16.747 -16.760 -25.216 1.00 62.81 169 GLN A N 1
ATOM 1396 C CA . GLN A 1 169 ? 17.119 -17.958 -25.964 1.00 62.81 169 GLN A CA 1
ATOM 1397 C C . GLN A 1 169 ? 18.625 -17.938 -26.221 1.00 62.81 169 GLN A C 1
ATOM 1399 O O . GLN A 1 169 ? 19.137 -17.118 -26.977 1.00 62.81 169 GLN A O 1
ATOM 1404 N N . ASN A 1 170 ? 19.337 -18.851 -25.572 1.00 73.69 170 ASN A N 1
ATOM 1405 C CA . ASN A 1 170 ? 20.756 -19.043 -25.793 1.00 73.69 170 ASN A CA 1
ATOM 1406 C C . ASN A 1 170 ? 20.922 -19.965 -27.009 1.00 73.69 170 ASN A C 1
ATOM 1408 O O . ASN A 1 170 ? 20.691 -21.169 -26.912 1.00 73.69 170 ASN A O 1
ATOM 1412 N N . GLU A 1 171 ? 21.279 -19.391 -28.159 1.00 73.44 171 GLU A N 1
ATOM 1413 C CA . GLU A 1 171 ? 21.367 -20.090 -29.453 1.00 73.44 171 GLU A CA 1
ATOM 1414 C C . GLU A 1 171 ? 22.244 -21.348 -29.372 1.00 73.44 171 GLU A C 1
ATOM 1416 O O . GLU A 1 171 ? 21.836 -22.413 -29.828 1.00 73.44 171 GLU A O 1
ATOM 1421 N N . LYS A 1 172 ? 23.378 -21.274 -28.660 1.00 76.56 172 LYS A N 1
ATOM 1422 C CA . LYS A 1 172 ? 24.264 -22.427 -28.430 1.00 76.56 172 LYS A CA 1
ATOM 1423 C C . LYS A 1 172 ? 23.607 -23.533 -27.609 1.00 76.56 172 LYS A C 1
ATOM 1425 O O . LYS A 1 172 ? 23.807 -24.709 -27.890 1.00 76.56 172 LYS A O 1
ATOM 1430 N N . MET A 1 173 ? 22.831 -23.177 -26.585 1.00 69.25 173 MET A N 1
ATOM 1431 C CA . MET A 1 173 ? 22.098 -24.169 -25.789 1.00 69.25 173 MET A CA 1
ATOM 1432 C C . MET A 1 173 ? 20.980 -24.807 -26.612 1.00 69.25 173 MET A C 1
ATOM 1434 O O . MET A 1 173 ? 20.770 -26.008 -26.500 1.00 69.25 173 MET A O 1
ATOM 1438 N N . ASN A 1 174 ? 20.305 -24.041 -27.470 1.00 68.75 174 ASN A N 1
ATOM 1439 C CA . ASN A 1 174 ? 19.266 -24.565 -28.357 1.00 68.75 174 ASN A CA 1
A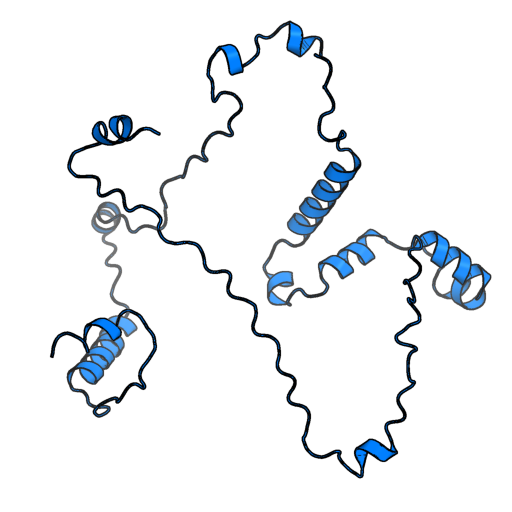TOM 1440 C C . ASN A 1 174 ? 19.836 -25.522 -29.412 1.00 68.75 174 ASN A C 1
ATOM 1442 O O . ASN A 1 174 ? 19.211 -26.543 -29.694 1.00 68.75 174 ASN A O 1
ATOM 1446 N N . GLU A 1 175 ? 21.024 -25.237 -29.950 1.00 77.31 175 GLU A N 1
ATOM 1447 C CA . GLU A 1 175 ? 21.751 -26.149 -30.842 1.00 77.31 175 GLU A CA 1
ATOM 1448 C C . GLU A 1 175 ? 22.129 -27.455 -30.131 1.00 77.31 175 GLU A C 1
ATOM 1450 O O . GLU A 1 175 ? 21.849 -28.538 -30.647 1.00 77.31 175 GLU A O 1
ATOM 1455 N N . ILE A 1 176 ? 22.702 -27.365 -28.924 1.00 79.75 176 ILE A N 1
ATOM 1456 C CA . ILE A 1 176 ? 23.094 -28.532 -28.114 1.00 79.75 176 ILE A CA 1
ATOM 1457 C C . ILE A 1 176 ? 21.875 -29.381 -27.741 1.00 79.75 176 ILE A C 1
ATOM 1459 O O . ILE A 1 176 ? 21.907 -30.605 -27.849 1.00 79.75 176 ILE A O 1
ATOM 1463 N N . LEU A 1 177 ? 20.795 -28.733 -27.308 1.00 72.25 177 LEU A N 1
ATOM 1464 C CA . LEU A 1 177 ? 19.558 -29.388 -26.889 1.00 72.25 177 LEU A CA 1
ATOM 1465 C C . LEU A 1 177 ? 18.665 -29.785 -28.077 1.00 72.25 177 LEU A C 1
ATOM 1467 O O . LEU A 1 177 ? 17.589 -30.337 -27.862 1.00 72.25 177 LEU A O 1
ATOM 1471 N N . GLN A 1 178 ? 19.085 -29.492 -29.316 1.00 71.38 178 GLN A N 1
ATOM 1472 C CA . GLN A 1 178 ? 18.307 -29.680 -30.546 1.00 71.38 178 GLN A CA 1
ATOM 1473 C C . GLN A 1 178 ? 16.879 -29.126 -30.443 1.00 71.38 178 GLN A C 1
ATOM 1475 O O . GLN A 1 178 ? 15.937 -29.648 -31.049 1.00 71.38 178 GLN A O 1
ATOM 1480 N N . VAL A 1 179 ? 16.707 -28.046 -29.677 1.00 66.81 179 VAL A N 1
ATOM 1481 C CA . VAL A 1 179 ? 15.422 -27.373 -29.527 1.00 66.81 179 VAL A CA 1
ATOM 1482 C C . VAL A 1 179 ? 15.194 -26.588 -30.804 1.00 66.81 179 VAL A C 1
ATOM 1484 O O . VAL A 1 179 ? 15.555 -25.420 -30.939 1.00 66.81 179 VAL A O 1
ATOM 1487 N N . LYS A 1 180 ? 14.563 -27.245 -31.775 1.00 60.47 180 LYS A N 1
ATOM 1488 C CA . LYS A 1 180 ? 13.805 -26.542 -32.798 1.00 60.47 180 LYS A CA 1
ATOM 1489 C C . LYS A 1 180 ? 12.652 -25.909 -32.039 1.00 60.47 180 LYS A C 1
ATOM 1491 O O . LYS A 1 180 ? 11.649 -26.581 -31.809 1.00 60.47 180 LYS A O 1
ATOM 1496 N N . THR A 1 181 ? 12.788 -24.660 -31.594 1.00 59.72 181 THR A N 1
ATOM 1497 C CA . THR A 1 181 ? 11.622 -23.868 -31.195 1.00 59.72 181 THR A CA 1
ATOM 1498 C C . THR A 1 181 ? 10.803 -23.711 -32.466 1.00 59.72 181 THR A C 1
ATOM 1500 O O . THR A 1 181 ? 11.023 -22.819 -33.281 1.00 59.72 181 THR A O 1
ATOM 1503 N N . GLY A 1 182 ? 9.985 -24.728 -32.717 1.00 53.97 182 GLY A N 1
ATOM 1504 C CA . GLY A 1 182 ? 9.242 -24.903 -33.936 1.00 53.97 182 GLY A CA 1
ATOM 1505 C C . GLY A 1 182 ? 8.294 -23.736 -34.033 1.00 53.97 182 GLY A C 1
ATOM 1506 O O . GLY A 1 182 ? 7.602 -23.410 -33.068 1.00 53.97 182 GLY A O 1
ATOM 1507 N N . ASN A 1 183 ? 8.264 -23.111 -35.205 1.00 58.25 183 ASN A N 1
ATOM 1508 C CA . ASN A 1 183 ? 7.095 -22.354 -35.606 1.00 58.25 183 ASN A CA 1
ATOM 1509 C C . ASN A 1 183 ? 5.884 -23.212 -35.245 1.00 58.25 183 ASN A C 1
ATOM 1511 O O . ASN A 1 183 ? 5.749 -24.319 -35.770 1.00 58.25 183 ASN A O 1
ATOM 1515 N N . SER A 1 184 ? 5.071 -22.749 -34.297 1.00 67.50 184 SER A N 1
ATOM 1516 C CA . SER A 1 184 ? 3.825 -23.430 -33.978 1.00 67.50 184 SER A CA 1
ATOM 1517 C C . SER A 1 184 ? 3.048 -23.629 -35.280 1.00 67.50 184 SER A C 1
ATOM 1519 O O . SER A 1 184 ? 3.181 -22.827 -36.211 1.00 67.50 184 SER A O 1
ATOM 1521 N N . GLU A 1 185 ? 2.229 -24.677 -35.373 1.00 65.81 185 GLU A N 1
ATOM 1522 C CA . GLU A 1 185 ? 1.343 -24.858 -36.534 1.00 65.81 185 GLU A CA 1
ATOM 1523 C C . GLU A 1 185 ? 0.551 -23.574 -36.822 1.00 65.81 185 GLU A C 1
ATOM 1525 O O . GLU A 1 185 ? 0.388 -23.181 -37.974 1.00 65.81 185 GLU A O 1
ATOM 1530 N N . TYR A 1 186 ? 0.188 -22.847 -35.760 1.00 75.06 186 TYR A N 1
ATOM 1531 C CA . TYR A 1 186 ? -0.379 -21.507 -35.827 1.00 75.06 186 TYR A CA 1
ATOM 1532 C C . TYR A 1 186 ? 0.511 -20.516 -36.599 1.00 75.06 186 TYR A C 1
ATOM 1534 O O . TYR A 1 186 ? 0.070 -19.937 -37.589 1.00 75.06 186 TYR A O 1
ATOM 1542 N N . ASN A 1 187 ? 1.777 -20.336 -36.208 1.00 71.12 187 ASN A N 1
ATOM 1543 C CA . ASN A 1 187 ? 2.690 -19.422 -36.905 1.00 71.12 187 ASN A CA 1
ATOM 1544 C C . ASN A 1 187 ? 2.936 -19.851 -38.356 1.00 71.12 187 ASN A C 1
ATOM 1546 O O . ASN A 1 187 ? 3.085 -19.000 -39.230 1.00 71.12 187 ASN A O 1
ATOM 1550 N N . HIS A 1 188 ? 2.963 -21.155 -38.634 1.00 75.94 188 HIS A N 1
ATOM 1551 C CA . HIS A 1 188 ? 3.224 -21.643 -39.983 1.00 75.94 188 HIS A CA 1
ATOM 1552 C C . HIS A 1 188 ? 2.018 -21.509 -40.913 1.00 75.94 188 HIS A C 1
ATOM 1554 O O . HIS A 1 188 ? 2.184 -21.094 -42.053 1.00 75.94 188 HIS A O 1
ATOM 1560 N N . VAL A 1 189 ? 0.821 -21.872 -40.458 1.00 76.69 189 VAL A N 1
ATOM 1561 C CA . VAL A 1 189 ? -0.381 -21.894 -41.300 1.00 76.69 189 VAL A CA 1
ATOM 1562 C C . VAL A 1 189 ? -1.081 -20.542 -41.259 1.00 76.69 189 VAL A C 1
ATOM 1564 O O . VAL A 1 189 ? -1.306 -19.927 -42.297 1.00 76.69 189 VAL A O 1
ATOM 1567 N N . ILE A 1 190 ? -1.381 -20.042 -40.061 1.00 78.44 190 ILE A N 1
ATOM 1568 C CA . ILE A 1 190 ? -2.153 -18.808 -39.878 1.00 78.44 190 ILE A CA 1
ATOM 1569 C C . ILE A 1 190 ? -1.260 -17.585 -40.085 1.00 78.44 190 ILE A C 1
ATOM 1571 O O . ILE A 1 190 ? -1.686 -16.627 -40.725 1.00 78.44 190 ILE A O 1
ATOM 1575 N N . GLY A 1 191 ? -0.005 -17.636 -39.625 1.00 82.12 191 GLY A N 1
ATOM 1576 C CA . GLY A 1 191 ? 0.969 -16.568 -39.864 1.00 82.12 191 GLY A CA 1
ATOM 1577 C C . GLY A 1 191 ? 1.230 -16.341 -41.355 1.00 82.12 191 GLY A C 1
ATOM 1578 O O . GLY A 1 191 ? 1.064 -15.222 -41.834 1.00 82.12 191 GLY A O 1
ATOM 1579 N N . LYS A 1 192 ? 1.532 -17.407 -42.112 1.00 85.38 192 LYS A N 1
ATOM 1580 C CA . LYS A 1 192 ? 1.753 -17.307 -43.567 1.00 85.38 192 LYS A CA 1
ATOM 1581 C C . LYS A 1 192 ? 0.506 -16.877 -44.334 1.00 85.38 192 LYS A C 1
ATOM 1583 O O . LYS A 1 192 ? 0.616 -16.074 -45.254 1.00 85.38 192 LYS A O 1
ATOM 1588 N N . LEU A 1 193 ? -0.672 -17.391 -43.970 1.00 87.12 193 LEU A N 1
ATOM 1589 C CA . LEU A 1 193 ? -1.928 -16.974 -44.598 1.00 87.12 193 LEU A CA 1
ATOM 1590 C C . LEU A 1 193 ? -2.217 -15.491 -44.321 1.00 87.12 193 LEU A C 1
ATOM 1592 O O . LEU A 1 193 ? -2.599 -14.758 -45.227 1.00 87.12 193 LEU A O 1
ATOM 1596 N N . GLY A 1 194 ? -1.998 -15.031 -43.087 1.00 85.50 194 GLY A N 1
ATOM 1597 C CA . GLY A 1 194 ? -2.144 -13.624 -42.719 1.00 85.50 194 GLY A CA 1
ATOM 1598 C C . GLY A 1 194 ? -1.189 -12.723 -43.500 1.00 85.50 194 GLY A C 1
ATOM 1599 O O . GLY A 1 194 ? -1.607 -11.699 -44.033 1.00 85.50 194 GLY A O 1
ATOM 1600 N N . GLU A 1 195 ? 0.071 -13.132 -43.631 1.00 85.56 195 GLU A N 1
ATOM 1601 C CA . GLU A 1 195 ? 1.081 -12.415 -44.413 1.00 85.56 195 GLU A CA 1
ATOM 1602 C C . GLU A 1 195 ? 0.707 -12.346 -45.902 1.00 85.56 195 GLU A C 1
ATOM 1604 O O . GLU A 1 195 ? 0.766 -11.281 -46.514 1.00 85.56 195 GLU A O 1
ATOM 1609 N N . PHE A 1 196 ? 0.213 -13.450 -46.462 1.00 88.25 196 PHE A N 1
ATOM 1610 C CA . PHE A 1 196 ? -0.297 -13.519 -47.829 1.00 88.25 196 PHE A CA 1
ATOM 1611 C C . PHE A 1 196 ? -1.489 -12.574 -48.060 1.00 88.25 196 PHE A C 1
ATOM 1613 O O . PHE A 1 196 ? -1.479 -11.785 -49.002 1.00 88.25 196 PHE A O 1
ATOM 1620 N N . ILE A 1 197 ? -2.475 -12.566 -47.157 1.00 85.75 197 ILE A N 1
ATOM 1621 C CA . ILE A 1 197 ? -3.650 -11.676 -47.222 1.00 85.75 197 ILE A CA 1
ATOM 1622 C C . ILE A 1 197 ? -3.250 -10.195 -47.162 1.00 85.75 197 ILE A C 1
ATOM 1624 O O . ILE A 1 197 ? -3.885 -9.352 -47.806 1.00 85.75 197 ILE A O 1
ATOM 1628 N N . VAL A 1 198 ? -2.223 -9.863 -46.374 1.00 83.62 198 VAL A N 1
ATOM 1629 C CA . VAL A 1 198 ? -1.702 -8.495 -46.263 1.00 83.62 198 VAL A CA 1
ATOM 1630 C C . VAL A 1 198 ? -0.968 -8.091 -47.542 1.00 83.62 198 VAL A C 1
ATOM 1632 O O . VAL A 1 198 ? -1.244 -7.016 -48.077 1.00 83.62 198 VAL A O 1
ATOM 1635 N N . ASN A 1 199 ? -0.091 -8.956 -48.054 1.00 85.06 199 ASN A N 1
ATOM 1636 C CA . ASN A 1 199 ? 0.736 -8.681 -49.230 1.00 85.06 199 ASN A CA 1
ATOM 1637 C C . ASN A 1 199 ? -0.091 -8.566 -50.513 1.00 85.06 199 ASN A C 1
ATOM 1639 O O . ASN A 1 199 ? 0.117 -7.641 -51.297 1.00 85.06 199 ASN A O 1
ATOM 1643 N N . GLU A 1 200 ? -1.067 -9.452 -50.704 1.00 86.69 200 GLU A N 1
ATOM 1644 C CA . GLU A 1 200 ? -1.944 -9.426 -51.878 1.00 86.69 200 GLU A CA 1
ATOM 1645 C C . GLU A 1 200 ? -3.091 -8.415 -51.757 1.00 86.69 200 GLU A C 1
ATOM 1647 O O . GLU A 1 200 ? -3.892 -8.278 -52.679 1.00 86.69 200 GLU A O 1
ATOM 1652 N N . LYS A 1 201 ? -3.184 -7.683 -50.635 1.00 83.06 201 LYS A N 1
ATOM 1653 C CA . LYS A 1 201 ? -4.254 -6.706 -50.366 1.00 83.06 201 LYS A CA 1
ATOM 1654 C C . LYS A 1 201 ? -5.653 -7.277 -50.633 1.00 83.06 201 LYS A C 1
ATOM 1656 O O . LYS A 1 201 ? -6.549 -6.570 -51.089 1.00 83.06 201 LYS A O 1
ATOM 1661 N N . MET A 1 202 ? -5.860 -8.554 -50.303 1.00 79.12 202 MET A N 1
ATOM 1662 C CA . MET A 1 202 ? -7.127 -9.280 -50.505 1.00 79.12 202 MET A CA 1
ATOM 1663 C C . MET A 1 202 ? -8.314 -8.640 -49.765 1.00 79.12 202 MET A C 1
ATOM 1665 O O . MET A 1 202 ? -9.472 -8.847 -50.105 1.00 79.12 202 MET A O 1
ATOM 1669 N N . HIS A 1 203 ? -8.018 -7.834 -48.751 1.00 75.56 203 HIS A N 1
ATOM 1670 C CA . HIS A 1 203 ? -8.972 -7.062 -47.963 1.00 75.56 203 HIS A CA 1
ATOM 1671 C C . HIS A 1 203 ? -9.307 -5.684 -48.586 1.00 75.56 203 HIS A C 1
ATOM 1673 O O . HIS A 1 203 ? -10.047 -4.905 -47.988 1.00 75.56 203 HIS A O 1
ATOM 1679 N N . GLY A 1 204 ? -8.766 -5.367 -49.769 1.00 80.19 204 GLY A N 1
ATOM 1680 C CA . GLY A 1 204 ? -8.877 -4.068 -50.434 1.00 80.19 204 GLY A CA 1
ATOM 1681 C C . GLY A 1 204 ? -7.825 -3.054 -49.970 1.00 80.19 204 GLY A C 1
ATOM 1682 O O . GLY A 1 204 ? -6.988 -3.329 -49.114 1.00 80.19 204 GLY A O 1
ATOM 1683 N N . ASN A 1 205 ? -7.846 -1.844 -50.532 1.00 77.25 205 ASN A N 1
ATOM 1684 C CA . ASN A 1 205 ? -6.971 -0.769 -50.059 1.00 77.25 205 ASN A CA 1
ATOM 1685 C C . ASN A 1 205 ? -7.468 -0.267 -48.697 1.00 77.25 205 ASN A C 1
ATOM 1687 O O . ASN A 1 205 ? -8.446 0.478 -48.629 1.00 77.25 205 ASN A O 1
ATOM 1691 N N . ILE A 1 206 ? -6.790 -0.652 -47.611 1.00 67.38 206 ILE A N 1
ATOM 1692 C CA . ILE A 1 206 ? -7.067 -0.092 -46.282 1.00 67.38 206 ILE A CA 1
ATOM 1693 C C . ILE A 1 206 ? -6.636 1.371 -46.287 1.00 67.38 206 ILE A C 1
ATOM 1695 O O . ILE A 1 206 ? -5.456 1.684 -46.117 1.00 67.38 206 ILE A O 1
ATOM 1699 N N . VAL A 1 207 ? -7.600 2.276 -46.428 1.00 71.12 207 VAL A N 1
ATOM 1700 C CA . VAL A 1 207 ? -7.405 3.682 -46.080 1.00 71.12 207 VAL A CA 1
ATOM 1701 C C . VAL A 1 207 ? -7.379 3.748 -44.559 1.00 71.12 207 VAL A C 1
ATOM 1703 O O . VAL A 1 207 ? -8.414 3.748 -43.894 1.00 71.12 207 VAL A O 1
ATOM 1706 N N . ARG A 1 208 ? -6.176 3.710 -43.985 1.00 61.72 208 ARG A N 1
ATOM 1707 C CA . ARG A 1 208 ? -6.009 3.953 -42.553 1.00 61.72 208 ARG A CA 1
ATOM 1708 C C . ARG A 1 208 ? -6.235 5.451 -42.321 1.00 61.72 208 ARG A C 1
ATOM 1710 O O . ARG A 1 208 ? -5.613 6.239 -43.029 1.00 61.72 208 ARG A O 1
ATOM 1717 N N . PRO A 1 209 ? -7.101 5.859 -41.378 1.00 66.25 209 PRO A N 1
ATOM 1718 C CA . PRO A 1 209 ? -7.231 7.268 -41.031 1.00 66.25 209 PRO A CA 1
ATOM 1719 C C . PRO A 1 209 ? -5.880 7.792 -40.539 1.00 66.25 209 PRO A C 1
ATOM 1721 O O . PRO A 1 209 ? -5.139 7.047 -39.888 1.00 66.25 209 PRO A O 1
ATOM 1724 N N . ASP A 1 210 ? -5.569 9.054 -40.845 1.00 63.12 210 ASP A N 1
ATOM 1725 C CA . ASP A 1 210 ? -4.308 9.691 -40.466 1.00 63.12 210 ASP A CA 1
ATOM 1726 C C . ASP A 1 210 ? -4.079 9.566 -38.959 1.00 63.12 210 ASP A C 1
ATOM 1728 O O . ASP A 1 210 ? -4.656 10.282 -38.137 1.00 63.12 210 ASP A O 1
ATOM 1732 N N . CYS A 1 211 ? -3.225 8.620 -38.575 1.00 62.03 211 CYS A N 1
ATOM 1733 C CA . CYS A 1 211 ? -2.816 8.485 -37.194 1.00 62.03 211 CYS A CA 1
ATOM 1734 C C . CYS A 1 211 ? -1.662 9.459 -36.955 1.00 62.03 211 CYS A C 1
ATOM 1736 O O . CYS A 1 211 ? -0.672 9.456 -37.687 1.00 62.03 211 CYS A O 1
ATOM 1738 N N . GLY A 1 212 ? -1.742 10.265 -35.892 1.00 58.34 212 GLY A N 1
ATOM 1739 C CA . GLY A 1 212 ? -0.682 11.200 -35.472 1.00 58.34 212 GLY A CA 1
ATOM 1740 C C . GLY A 1 212 ? 0.617 10.527 -34.993 1.00 58.34 212 GLY A C 1
ATOM 1741 O O . GLY A 1 212 ? 1.396 11.122 -34.246 1.00 58.34 212 GLY A O 1
ATOM 1742 N N . CYS A 1 213 ? 0.838 9.270 -35.376 1.00 59.78 213 CYS A N 1
ATOM 1743 C CA . CYS A 1 213 ? 1.999 8.463 -35.064 1.00 59.78 213 CYS A CA 1
ATOM 1744 C C . CYS A 1 213 ? 3.224 8.974 -35.838 1.00 59.78 213 CYS A C 1
ATOM 1746 O O . CYS A 1 213 ? 3.175 9.149 -37.055 1.00 59.78 213 CYS A O 1
ATOM 1748 N N . TRP A 1 214 ? 4.366 9.130 -35.165 1.00 52.84 214 TRP A N 1
ATOM 1749 C CA . TRP A 1 214 ? 5.613 9.609 -35.784 1.00 52.84 214 TRP A CA 1
ATOM 1750 C C . TRP A 1 214 ? 6.107 8.771 -36.979 1.00 52.84 214 TRP A C 1
ATOM 1752 O O . TRP A 1 214 ? 6.793 9.303 -37.847 1.00 52.84 214 TRP A O 1
ATOM 1762 N N . GLN A 1 215 ? 5.753 7.483 -37.046 1.00 57.62 215 GLN A N 1
ATOM 1763 C CA . GLN A 1 215 ? 6.184 6.566 -38.110 1.00 57.62 215 GLN A CA 1
ATOM 1764 C C . GLN A 1 215 ? 5.521 6.850 -39.469 1.00 57.62 215 GLN A C 1
ATOM 1766 O O . GLN A 1 215 ? 6.190 6.742 -40.489 1.00 57.62 215 GLN A O 1
ATOM 1771 N N . HIS A 1 216 ? 4.256 7.285 -39.500 1.00 56.66 216 HIS A N 1
ATOM 1772 C CA . HIS A 1 216 ? 3.554 7.590 -40.758 1.00 56.66 216 HIS A CA 1
ATOM 1773 C C . HIS A 1 216 ? 3.788 9.030 -41.242 1.00 56.66 216 HIS A C 1
ATOM 1775 O O . HIS A 1 216 ? 3.633 9.320 -42.421 1.00 56.66 216 HIS A O 1
ATOM 1781 N N . ARG A 1 217 ? 4.255 9.927 -40.362 1.00 51.06 217 ARG A N 1
ATOM 1782 C CA . ARG A 1 217 ? 4.557 11.327 -40.706 1.00 51.06 217 ARG A CA 1
ATOM 1783 C C . ARG A 1 217 ? 5.780 11.496 -41.617 1.00 51.06 217 ARG A C 1
ATOM 1785 O O . ARG A 1 217 ? 5.914 12.536 -42.244 1.00 51.06 217 ARG A O 1
ATOM 1792 N N . LYS A 1 218 ? 6.677 10.504 -41.672 1.00 51.59 218 LYS A N 1
ATOM 1793 C CA . LYS A 1 218 ? 7.857 10.537 -42.554 1.00 51.59 218 LYS A CA 1
ATOM 1794 C C . LYS A 1 218 ? 7.524 10.206 -44.009 1.00 51.59 218 LYS A C 1
ATOM 1796 O O . LYS A 1 218 ? 8.123 10.796 -44.894 1.00 51.59 218 LYS A O 1
ATOM 1801 N N . LEU A 1 219 ? 6.551 9.326 -44.248 1.00 51.50 219 LEU A N 1
ATOM 1802 C CA . LEU A 1 219 ? 6.203 8.870 -45.599 1.00 51.50 219 LEU A CA 1
ATOM 1803 C C . LEU A 1 219 ? 5.489 9.944 -46.435 1.00 51.50 219 LEU A C 1
ATOM 1805 O O . LEU A 1 219 ? 5.580 9.916 -47.654 1.00 51.50 219 LEU A O 1
ATOM 1809 N N . ASN A 1 220 ? 4.843 10.922 -45.791 1.00 49.84 220 ASN A N 1
ATOM 1810 C CA . ASN A 1 220 ? 4.124 12.000 -46.481 1.00 49.84 220 ASN A CA 1
ATOM 1811 C C . ASN A 1 220 ? 5.000 13.225 -46.811 1.00 49.84 220 ASN A C 1
ATOM 1813 O O . ASN A 1 220 ? 4.494 14.187 -47.375 1.00 49.84 220 ASN A O 1
ATOM 1817 N N . ASN A 1 221 ? 6.286 13.216 -46.436 1.00 51.38 221 ASN A N 1
ATOM 1818 C CA . ASN A 1 221 ? 7.203 14.346 -46.635 1.00 51.38 221 ASN A CA 1
ATOM 1819 C C . ASN A 1 221 ? 8.285 14.075 -47.701 1.00 51.38 221 ASN A C 1
ATOM 1821 O O . ASN A 1 221 ? 9.181 14.899 -47.866 1.00 51.38 221 ASN A O 1
ATOM 1825 N N . GLU A 1 222 ? 8.233 12.929 -48.390 1.00 44.84 222 GLU A N 1
ATOM 1826 C CA . GLU A 1 222 ? 9.191 12.538 -49.442 1.00 44.84 222 GLU A CA 1
ATOM 1827 C C . GLU A 1 222 ? 8.559 12.470 -50.851 1.00 44.84 222 GLU A C 1
ATOM 1829 O O . GLU A 1 222 ? 9.134 11.885 -51.766 1.00 44.84 222 GLU A O 1
ATOM 1834 N N . THR A 1 223 ? 7.406 13.117 -51.050 1.00 39.66 223 THR A N 1
ATOM 1835 C CA . THR A 1 223 ? 6.835 13.451 -52.372 1.00 39.66 223 THR A CA 1
ATOM 1836 C C . THR A 1 223 ? 6.697 14.955 -52.502 1.00 39.66 223 THR A C 1
ATOM 1838 O O . THR A 1 223 ? 7.057 15.491 -53.570 1.00 39.66 223 THR A O 1
#

Foldseek 3Di:
DDPVVVVVPDPPDPPDDCPDDPPPDDPPDPPPDDDPDDDPVVVVPDPDDPDPPPPPCDPPPDDPVVVLVVVCVVPVVCCVPPVPDPDDPVVVVLVVLCPPPDPCCVVPPPSVVVSVVVVVVVVCVVPDDPPPDDDPQDPVNVVDDDLCVVPVCSVPDPDPDDDPDPPDPDVVVCVVVVPPVDCPPCCVPVVVVVVVCVVVVVVPPPPDPDDPDPVVVVVVPPD

pLDDT: mean 72.91, std 11.27, range [39.66, 94.5]

Radius of gyration: 32.73 Å; chains: 1; bounding box: 79×56×78 Å